Protein AF-A0A1J3FCV2-F1 (afdb_monomer)

Structure (mmCIF, N/CA/C/O backbone):
data_AF-A0A1J3FCV2-F1
#
_entry.id   AF-A0A1J3FCV2-F1
#
loop_
_atom_site.group_PDB
_atom_site.id
_atom_site.type_symbol
_atom_site.label_atom_id
_atom_site.label_alt_id
_atom_site.label_comp_id
_atom_site.label_asym_id
_atom_site.label_entity_id
_atom_site.label_seq_id
_atom_site.pdbx_PDB_ins_code
_atom_site.Cartn_x
_atom_site.Cartn_y
_atom_site.Cartn_z
_atom_site.occupancy
_atom_site.B_iso_or_equiv
_atom_site.auth_seq_id
_atom_site.auth_comp_id
_atom_site.auth_asym_id
_atom_site.auth_atom_id
_atom_site.pdbx_PDB_model_num
ATOM 1 N N . MET A 1 1 ? -38.936 -18.220 -59.988 1.00 35.56 1 MET A N 1
ATOM 2 C CA . MET A 1 1 ? -37.845 -17.654 -60.797 1.00 35.56 1 MET A CA 1
ATOM 3 C C . MET A 1 1 ? -37.750 -16.184 -60.430 1.00 35.56 1 MET A C 1
ATOM 5 O O . MET A 1 1 ? -38.670 -15.457 -60.763 1.00 35.56 1 MET A O 1
ATOM 9 N N . ASP A 1 2 ? -36.819 -15.675 -59.638 1.00 36.44 2 ASP A N 1
ATOM 10 C CA . ASP A 1 2 ? -35.695 -16.244 -58.900 1.00 36.44 2 ASP A CA 1
ATOM 11 C C . ASP A 1 2 ? -35.493 -15.350 -57.670 1.00 36.44 2 ASP A C 1
ATOM 13 O O . ASP A 1 2 ? -35.503 -14.124 -57.780 1.00 36.44 2 ASP A O 1
ATOM 17 N N . GLY A 1 3 ? -35.381 -15.964 -56.492 1.00 32.28 3 GLY A N 1
ATOM 18 C CA . GLY A 1 3 ? -34.975 -15.283 -55.268 1.00 32.28 3 GLY A CA 1
ATOM 19 C C . GLY A 1 3 ? -33.455 -15.312 -55.178 1.00 32.28 3 GLY A C 1
ATOM 20 O O . GLY A 1 3 ? -32.869 -16.390 -55.128 1.00 32.28 3 GLY A O 1
ATOM 21 N N . CYS A 1 4 ? -32.817 -14.143 -55.170 1.00 35.03 4 CYS A N 1
ATOM 22 C CA . CYS A 1 4 ? -31.392 -14.028 -54.874 1.00 35.03 4 CYS A CA 1
ATOM 23 C C . CYS A 1 4 ? -31.176 -14.188 -53.366 1.00 35.03 4 CYS A C 1
ATOM 25 O O . CYS A 1 4 ? -31.509 -13.295 -52.588 1.00 35.03 4 CYS A O 1
ATOM 27 N N . ALA A 1 5 ? -30.614 -15.329 -52.975 1.00 36.59 5 ALA A N 1
ATOM 28 C CA . ALA A 1 5 ? -30.021 -15.538 -51.665 1.00 36.59 5 ALA A CA 1
ATOM 29 C C . ALA A 1 5 ? -28.681 -14.786 -51.586 1.00 36.59 5 ALA A C 1
ATOM 31 O O . ALA A 1 5 ? -27.824 -14.943 -52.457 1.00 36.59 5 ALA A O 1
ATOM 32 N N . ALA A 1 6 ? -28.506 -13.969 -50.548 1.00 41.56 6 ALA A N 1
ATOM 33 C CA . ALA A 1 6 ? -27.188 -13.516 -50.117 1.00 41.56 6 ALA A CA 1
ATOM 34 C C . ALA A 1 6 ? -26.511 -14.662 -49.339 1.00 41.56 6 ALA A C 1
ATOM 36 O O . ALA A 1 6 ? -27.212 -15.368 -48.612 1.00 41.56 6 ALA A O 1
ATOM 37 N N . PRO A 1 7 ? -25.194 -14.887 -49.485 1.00 39.69 7 PRO A N 1
ATOM 38 C CA . PRO A 1 7 ? -24.511 -15.909 -48.708 1.00 39.69 7 PRO A CA 1
ATOM 39 C C . PRO A 1 7 ? -24.399 -15.479 -47.240 1.00 39.69 7 PRO A C 1
ATOM 41 O O . PRO A 1 7 ? -24.071 -14.327 -46.948 1.00 39.69 7 PRO A O 1
ATOM 44 N N . ASP A 1 8 ? -24.671 -16.434 -46.349 1.00 36.19 8 ASP A N 1
ATOM 45 C CA . ASP A 1 8 ? -24.355 -16.384 -44.922 1.00 36.19 8 ASP A CA 1
ATOM 46 C C . ASP A 1 8 ? -22.876 -16.024 -44.743 1.00 36.19 8 ASP A C 1
ATOM 48 O O . ASP A 1 8 ? -21.981 -16.754 -45.173 1.00 36.19 8 ASP A O 1
ATOM 52 N N . LEU A 1 9 ? -22.624 -14.878 -44.115 1.00 34.53 9 LEU A N 1
ATOM 53 C CA . LEU A 1 9 ? -21.326 -14.567 -43.540 1.00 34.53 9 LEU A CA 1
ATOM 54 C C . LEU A 1 9 ? -21.322 -15.163 -42.137 1.00 34.53 9 LEU A C 1
ATOM 56 O O . LEU A 1 9 ? -21.958 -14.625 -41.230 1.00 34.53 9 LEU A O 1
ATOM 60 N N . GLU A 1 10 ? -20.619 -16.284 -41.983 1.00 37.50 10 GLU A N 1
ATOM 61 C CA . GLU A 1 10 ? -20.229 -16.809 -40.678 1.00 37.50 10 GLU A CA 1
ATOM 62 C C . GLU A 1 10 ? -19.617 -15.669 -39.851 1.00 37.50 10 GLU A C 1
ATOM 64 O O . GLU A 1 10 ? -18.638 -15.034 -40.261 1.00 37.50 10 GLU A O 1
ATOM 69 N N . LEU A 1 11 ? -20.224 -15.384 -38.693 1.00 33.28 11 LEU A N 1
ATOM 70 C CA . LEU A 1 11 ? -19.591 -14.568 -37.667 1.00 33.28 11 LEU A CA 1
ATOM 71 C C . LEU A 1 11 ? -18.314 -15.294 -37.249 1.00 33.28 11 LEU A C 1
ATOM 73 O O . LEU A 1 11 ? -18.352 -16.319 -36.576 1.00 33.28 11 LEU A O 1
ATOM 77 N N . ILE A 1 12 ? -17.180 -14.750 -37.667 1.00 36.97 12 ILE A N 1
ATOM 78 C CA . ILE A 1 12 ? -15.887 -15.095 -37.099 1.00 36.97 12 ILE A CA 1
ATOM 79 C C . ILE A 1 12 ? -15.927 -14.621 -35.644 1.00 36.97 12 ILE A C 1
ATOM 81 O O . ILE A 1 12 ? -15.968 -13.415 -35.394 1.00 36.97 12 ILE A O 1
ATOM 85 N N . ASP A 1 13 ? -15.936 -15.564 -34.702 1.00 41.91 13 ASP A N 1
ATOM 86 C CA . ASP A 1 13 ? -15.739 -15.295 -33.280 1.00 41.91 13 ASP A CA 1
ATOM 87 C C . ASP A 1 13 ? -14.391 -14.583 -33.087 1.00 41.91 13 ASP A C 1
ATOM 89 O O . ASP A 1 13 ? -13.312 -15.151 -33.279 1.00 41.91 13 ASP A O 1
ATOM 93 N N . ILE A 1 14 ? -14.452 -13.297 -32.747 1.00 42.06 14 ILE A N 1
ATOM 94 C CA . ILE A 1 14 ? -13.283 -12.482 -32.411 1.00 42.06 14 ILE A CA 1
ATOM 95 C C . ILE A 1 14 ? -12.948 -12.778 -30.939 1.00 42.06 14 ILE A C 1
ATOM 97 O O . ILE A 1 14 ? -13.830 -12.635 -30.093 1.00 42.06 14 ILE A O 1
ATOM 101 N N . PRO A 1 15 ? -11.712 -13.182 -30.591 1.00 40.56 15 PRO A N 1
ATOM 102 C CA . PRO A 1 15 ? -11.417 -13.729 -29.271 1.00 40.56 15 PRO A CA 1
ATOM 103 C C . PRO A 1 15 ? -11.510 -12.684 -28.146 1.00 40.56 15 PRO A C 1
ATOM 105 O O . PRO A 1 15 ? -10.880 -11.621 -28.190 1.00 40.56 15 PRO A O 1
ATOM 108 N N . GLU A 1 16 ? -12.249 -13.068 -27.104 1.00 47.44 16 GLU A N 1
ATOM 109 C CA . GLU A 1 16 ? -12.444 -12.466 -25.777 1.00 47.44 16 GLU A CA 1
ATOM 110 C C . GLU A 1 16 ? -11.117 -12.201 -25.030 1.00 47.44 16 GLU A C 1
ATOM 112 O O . GLU A 1 16 ? -10.746 -12.918 -24.108 1.00 47.44 16 GLU A O 1
ATOM 117 N N . THR A 1 17 ? -10.325 -11.208 -25.443 1.00 50.22 17 THR A N 1
ATOM 118 C CA . THR A 1 17 ? -8.995 -10.980 -24.827 1.00 50.22 17 THR A CA 1
ATOM 119 C C . THR A 1 17 ? -8.745 -9.550 -24.367 1.00 50.22 17 THR A C 1
ATOM 121 O O . THR A 1 17 ? -8.017 -9.343 -23.403 1.00 50.22 17 THR A O 1
ATOM 124 N N . HIS A 1 18 ? -9.370 -8.539 -24.973 1.00 46.59 18 HIS A N 1
ATOM 125 C CA . HIS A 1 18 ? -9.056 -7.144 -24.637 1.00 46.59 18 HIS A CA 1
ATOM 126 C C . HIS A 1 18 ? -9.909 -6.561 -23.490 1.00 46.59 18 HIS A C 1
ATOM 128 O O . HIS A 1 18 ? -9.477 -5.609 -22.834 1.00 46.59 18 HIS A O 1
ATOM 134 N N . ASP A 1 19 ? -11.097 -7.121 -23.237 1.00 49.91 19 ASP A N 1
ATOM 135 C CA . ASP A 1 19 ? -12.040 -6.636 -22.215 1.00 49.91 19 ASP A CA 1
ATOM 136 C C . ASP A 1 19 ? -11.713 -7.207 -20.817 1.00 49.91 19 ASP A C 1
ATOM 138 O O . ASP A 1 19 ? -11.702 -6.482 -19.820 1.00 49.91 19 ASP A O 1
ATOM 142 N N . ASP A 1 20 ? -11.302 -8.476 -20.742 1.00 46.62 20 ASP A N 1
ATOM 143 C CA . ASP A 1 20 ? -10.996 -9.170 -19.477 1.00 46.62 20 ASP A CA 1
ATOM 144 C C . ASP A 1 20 ? -9.626 -8.782 -18.892 1.00 46.62 20 ASP A C 1
ATOM 146 O O . ASP A 1 20 ? -9.459 -8.613 -17.676 1.00 46.62 20 ASP A O 1
ATOM 150 N N . LEU A 1 21 ? -8.643 -8.507 -19.758 1.00 51.72 21 LEU A N 1
ATOM 151 C CA . LEU A 1 21 ? -7.380 -7.869 -19.365 1.00 51.72 21 LEU A CA 1
ATOM 152 C C . LEU A 1 21 ? -7.609 -6.455 -18.808 1.00 51.72 21 LEU A C 1
ATOM 154 O O . LEU A 1 21 ? -6.875 -6.001 -17.928 1.00 51.72 21 LEU A O 1
ATOM 158 N N . GLN A 1 22 ? -8.654 -5.760 -19.269 1.00 56.81 22 GLN A N 1
ATOM 159 C CA . GLN A 1 22 ? -8.985 -4.440 -18.752 1.00 56.81 22 GLN A CA 1
ATOM 160 C C . GLN A 1 22 ? -9.666 -4.530 -17.38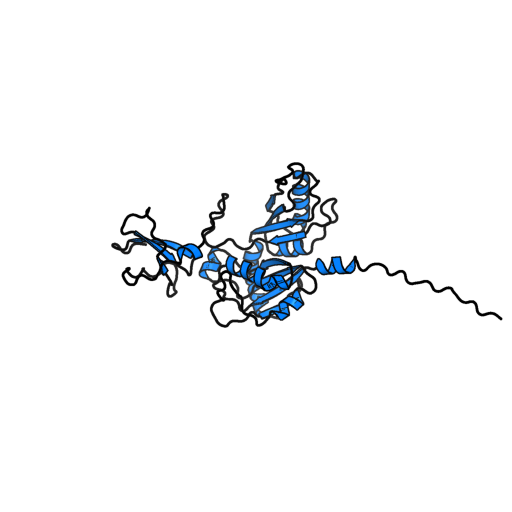0 1.00 56.81 22 GLN A C 1
ATOM 162 O O . GLN A 1 22 ? -9.273 -3.786 -16.480 1.00 56.81 22 GLN A O 1
ATOM 167 N N . LYS A 1 23 ? -10.601 -5.471 -17.183 1.00 58.78 23 LYS A N 1
ATOM 168 C CA . LYS A 1 23 ? -11.294 -5.702 -15.899 1.00 58.78 23 LYS A CA 1
ATOM 169 C C . LYS A 1 23 ? -10.362 -6.167 -14.781 1.00 58.78 23 LYS A C 1
ATOM 171 O O . LYS A 1 23 ? -10.451 -5.661 -13.664 1.00 58.78 23 LYS A O 1
ATOM 176 N N . SER A 1 24 ? -9.415 -7.054 -15.082 1.00 58.97 24 SER A N 1
ATOM 177 C CA . SER A 1 24 ? -8.418 -7.534 -14.108 1.00 58.97 24 SER A CA 1
ATOM 178 C C . SER A 1 24 ? -7.421 -6.454 -13.656 1.00 58.97 24 SER A C 1
ATOM 180 O O . SER A 1 24 ? -6.831 -6.567 -12.580 1.00 58.97 24 SER A O 1
ATOM 182 N N . SER A 1 25 ? -7.272 -5.371 -14.429 1.00 70.69 25 SER A N 1
ATOM 183 C CA . SER A 1 25 ? -6.425 -4.218 -14.084 1.00 70.69 25 SER A CA 1
ATOM 184 C C . SER A 1 25 ? -7.131 -3.138 -13.249 1.00 70.69 25 SER A C 1
ATOM 186 O O . SER A 1 25 ? -6.469 -2.211 -12.771 1.00 70.69 25 SER A O 1
ATOM 188 N N . ILE A 1 26 ? -8.455 -3.239 -13.060 1.00 85.31 26 ILE A N 1
ATOM 189 C CA . ILE A 1 26 ? -9.239 -2.242 -12.321 1.00 85.31 26 ILE A CA 1
ATOM 190 C C . ILE A 1 26 ? -8.813 -2.242 -10.854 1.00 85.31 26 ILE A C 1
ATOM 192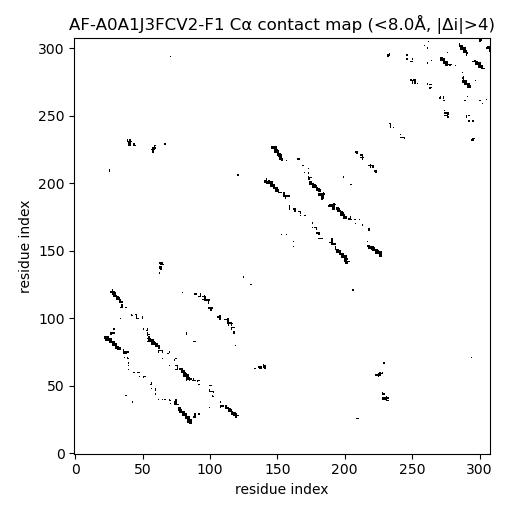 O O . ILE A 1 26 ? -8.711 -3.286 -10.207 1.00 85.31 26 ILE A O 1
ATOM 196 N N . VAL A 1 27 ? -8.577 -1.037 -10.332 1.00 92.00 27 VAL A N 1
ATOM 197 C CA . VAL A 1 27 ? -8.324 -0.813 -8.912 1.00 92.00 27 VAL A CA 1
ATOM 198 C C . VAL A 1 27 ? -9.602 -0.303 -8.255 1.00 92.00 27 VAL A C 1
ATOM 200 O O . VAL A 1 27 ? -10.051 0.811 -8.533 1.00 92.00 27 VAL A O 1
ATOM 203 N N . SER A 1 28 ? -10.159 -1.102 -7.354 1.00 93.31 28 SER A N 1
ATOM 204 C CA . SER A 1 28 ? -11.289 -0.741 -6.504 1.00 93.31 28 SER A CA 1
ATOM 205 C C . SER A 1 28 ? -10.796 -0.182 -5.172 1.00 93.31 28 SER A C 1
ATOM 207 O O . SER A 1 28 ? -9.752 -0.575 -4.647 1.00 93.31 28 SER A O 1
ATOM 209 N N . ARG A 1 29 ? -11.559 0.753 -4.600 1.00 94.69 29 ARG A N 1
ATOM 210 C CA . ARG A 1 29 ? -11.305 1.295 -3.263 1.00 94.69 29 ARG A CA 1
ATOM 211 C C . ARG A 1 29 ? -12.494 0.980 -2.370 1.00 94.69 29 ARG A C 1
ATOM 213 O O . ARG A 1 29 ? -13.630 1.309 -2.709 1.00 94.69 29 ARG A O 1
ATOM 220 N N . ILE A 1 30 ? -12.223 0.355 -1.233 1.00 95.44 30 ILE A N 1
ATOM 221 C CA . ILE A 1 30 ? -13.234 -0.020 -0.244 1.00 95.44 30 ILE A CA 1
ATOM 222 C C . ILE A 1 30 ? -12.967 0.678 1.084 1.00 95.44 30 ILE A C 1
ATOM 224 O O . ILE A 1 30 ? -11.835 1.035 1.415 1.00 95.44 30 ILE A O 1
ATOM 228 N N . TYR A 1 31 ? -14.036 0.868 1.840 1.00 95.12 31 TYR A N 1
ATOM 229 C CA . TYR A 1 31 ? -14.038 1.362 3.204 1.00 95.12 31 TYR A CA 1
ATOM 230 C C . TYR A 1 31 ? -14.201 0.184 4.161 1.00 95.12 31 TYR A C 1
ATOM 232 O O . TYR A 1 31 ? -15.075 -0.659 3.946 1.00 95.12 31 TYR A O 1
ATOM 240 N N . VAL A 1 32 ? -13.399 0.150 5.225 1.00 95.81 32 VAL A N 1
ATOM 241 C CA . VAL A 1 32 ? -13.471 -0.891 6.257 1.00 95.81 32 VAL A CA 1
ATOM 242 C C . VAL A 1 32 ? -13.451 -0.265 7.646 1.00 95.81 32 VAL A C 1
ATOM 244 O O . VAL A 1 32 ? -12.558 0.519 7.958 1.00 95.81 32 VAL A O 1
ATOM 247 N N . GLU A 1 33 ? -14.402 -0.644 8.497 1.00 94.19 33 GLU A N 1
ATOM 248 C CA . GLU A 1 33 ? -14.441 -0.315 9.930 1.00 94.19 33 GLU A CA 1
ATOM 249 C C . GLU A 1 33 ? -14.706 -1.574 10.774 1.00 94.19 33 GLU A C 1
ATOM 251 O O . GLU A 1 33 ? -14.939 -2.657 10.237 1.00 94.19 33 GLU A O 1
ATOM 256 N N . GLY A 1 34 ? -14.671 -1.447 12.103 1.00 90.81 34 GLY A N 1
ATOM 257 C CA . GLY A 1 34 ? -15.001 -2.549 13.021 1.00 90.81 34 GLY A CA 1
ATOM 258 C C . GLY A 1 34 ? -13.818 -3.427 13.443 1.00 90.81 34 GLY A C 1
ATOM 259 O O . GLY A 1 34 ? -14.021 -4.442 14.106 1.00 90.81 34 GLY A O 1
ATOM 260 N N . TYR A 1 35 ? -12.588 -3.039 13.104 1.00 89.00 35 TYR A N 1
ATOM 261 C CA . TYR A 1 35 ? -11.365 -3.621 13.665 1.00 89.00 35 TYR A CA 1
ATOM 262 C C . TYR A 1 35 ? -10.993 -2.966 15.008 1.00 89.00 35 TYR A C 1
ATOM 264 O O . TYR A 1 35 ? -11.531 -1.920 15.380 1.00 89.00 35 TYR A O 1
ATOM 272 N N . ASP A 1 36 ? -10.065 -3.579 15.746 1.00 84.75 36 ASP A N 1
ATOM 273 C CA . ASP A 1 36 ? -9.529 -2.986 16.973 1.00 84.75 36 ASP A CA 1
ATOM 274 C C . ASP A 1 36 ? -8.599 -1.811 16.630 1.00 84.75 36 ASP A C 1
ATOM 276 O O . ASP A 1 36 ? -7.543 -1.976 16.019 1.00 84.75 36 ASP A O 1
ATOM 280 N N . THR A 1 37 ? -8.994 -0.596 17.014 1.00 85.62 37 THR A N 1
ATOM 281 C CA . THR A 1 37 ? -8.214 0.623 16.758 1.00 85.62 37 THR A CA 1
ATOM 282 C C . THR A 1 37 ? -6.936 0.697 17.589 1.00 85.62 37 THR A C 1
ATOM 284 O O . THR A 1 37 ? -6.166 1.633 17.420 1.00 85.62 37 THR A O 1
ATOM 287 N N . TRP A 1 38 ? -6.707 -0.240 18.507 1.00 79.94 38 TRP A N 1
ATOM 288 C CA . TRP A 1 38 ? -5.483 -0.313 19.302 1.00 79.94 38 TRP A CA 1
ATOM 289 C C . TRP A 1 38 ? -4.426 -1.250 18.722 1.00 79.94 38 TRP A C 1
ATOM 291 O O . TRP A 1 38 ? -3.368 -1.389 19.328 1.00 79.94 38 TRP A O 1
ATOM 301 N N . LEU A 1 39 ? -4.689 -1.862 17.566 1.00 81.81 39 LEU A N 1
ATOM 302 C CA . LEU A 1 39 ? -3.666 -2.583 16.812 1.00 81.81 39 LEU A CA 1
ATOM 303 C C . LEU A 1 39 ? -2.553 -1.637 16.363 1.00 81.81 39 LEU A C 1
ATOM 305 O O . LEU A 1 39 ? -2.778 -0.443 16.138 1.00 81.81 39 LEU A O 1
ATOM 309 N N . SER A 1 40 ? -1.358 -2.185 16.154 1.00 84.19 40 SER A N 1
ATOM 310 C CA . SER A 1 40 ? -0.331 -1.453 15.420 1.00 84.19 40 SER A CA 1
ATOM 311 C C . SER A 1 40 ? -0.751 -1.256 13.958 1.00 84.19 40 SER A C 1
ATOM 313 O O . SER A 1 40 ? -1.504 -2.047 13.380 1.00 84.19 40 SER A O 1
ATOM 315 N N . GLY A 1 41 ? -0.244 -0.194 13.324 1.00 86.38 41 GLY A N 1
ATOM 316 C CA . GLY A 1 41 ? -0.511 0.045 11.903 1.00 86.38 41 GLY A CA 1
ATOM 317 C C . GLY A 1 41 ? -0.005 -1.095 11.015 1.00 86.38 41 GLY A C 1
ATOM 318 O O . GLY A 1 41 ? -0.647 -1.421 10.017 1.00 86.38 41 GLY A O 1
ATOM 319 N N . TYR A 1 42 ? 1.112 -1.716 11.404 1.00 88.06 42 TYR A N 1
ATOM 320 C CA . TYR A 1 42 ? 1.673 -2.886 10.735 1.00 88.06 42 TYR A CA 1
ATOM 321 C C . TYR A 1 42 ? 0.738 -4.096 10.830 1.00 88.06 42 TYR A C 1
ATOM 323 O O . TYR A 1 42 ? 0.342 -4.624 9.792 1.00 88.06 42 TYR A O 1
ATOM 331 N N . GLU A 1 43 ? 0.317 -4.489 12.039 1.00 87.19 43 GLU A N 1
ATOM 332 C CA . GLU A 1 43 ? -0.594 -5.627 12.248 1.00 87.19 43 GLU A CA 1
ATOM 333 C C . GLU A 1 43 ? -1.924 -5.444 11.528 1.00 87.19 43 GLU A C 1
ATOM 335 O O . GLU A 1 43 ? -2.425 -6.388 10.915 1.00 87.19 43 GLU A O 1
ATOM 340 N N . LEU A 1 44 ? -2.489 -4.233 11.558 1.00 90.75 44 LEU A N 1
ATOM 341 C CA . LEU A 1 44 ? -3.704 -3.949 10.807 1.00 90.75 44 LEU A CA 1
ATOM 342 C C . LEU A 1 44 ? -3.465 -4.150 9.306 1.00 90.75 44 LEU A C 1
ATOM 344 O O . LEU A 1 44 ? -4.243 -4.840 8.653 1.00 90.75 44 LEU A O 1
ATOM 348 N N . ALA A 1 45 ? -2.391 -3.579 8.755 1.00 93.50 45 ALA A N 1
ATOM 349 C CA . ALA A 1 45 ? -2.119 -3.637 7.324 1.00 93.50 45 ALA A CA 1
ATOM 350 C C . ALA A 1 45 ? -1.906 -5.073 6.822 1.00 93.50 45 ALA A C 1
ATOM 352 O O . ALA A 1 45 ? -2.527 -5.476 5.839 1.00 93.50 45 ALA A O 1
ATOM 353 N N . ILE A 1 46 ? -1.082 -5.866 7.507 1.00 90.81 46 ILE A N 1
ATOM 354 C CA . ILE A 1 46 ? -0.806 -7.257 7.119 1.00 90.81 46 ILE A CA 1
ATOM 355 C C . ILE A 1 46 ? -2.032 -8.164 7.310 1.00 90.81 46 ILE A C 1
ATOM 357 O O . ILE A 1 46 ? -2.309 -9.007 6.456 1.00 90.81 46 ILE A O 1
ATOM 361 N N . SER A 1 47 ? -2.817 -7.952 8.373 1.00 92.25 47 SER A N 1
ATOM 362 C CA . SER A 1 47 ? -4.038 -8.730 8.618 1.00 92.25 47 SER A CA 1
ATOM 363 C C . SER A 1 47 ? -5.102 -8.414 7.571 1.00 92.25 47 SER A C 1
ATOM 365 O O . SER A 1 47 ? -5.740 -9.324 7.052 1.00 92.25 47 SER A O 1
ATOM 367 N N . MET A 1 48 ? -5.248 -7.142 7.183 1.00 94.56 48 MET A N 1
ATOM 368 C CA . MET A 1 48 ? -6.143 -6.735 6.095 1.00 94.56 48 MET A CA 1
ATOM 369 C C . MET A 1 48 ? -5.700 -7.311 4.748 1.00 94.56 48 MET A C 1
ATOM 371 O O . MET A 1 48 ? -6.537 -7.824 4.008 1.00 94.56 48 MET A O 1
ATOM 375 N N . LYS A 1 49 ? -4.393 -7.303 4.448 1.00 94.94 49 LYS A N 1
ATOM 376 C CA . LYS A 1 49 ? -3.860 -7.951 3.240 1.00 94.94 49 LYS A CA 1
ATOM 377 C C . LYS A 1 49 ? -4.252 -9.425 3.172 1.00 94.94 49 LYS A C 1
ATOM 379 O O . LYS A 1 49 ? -4.774 -9.867 2.156 1.00 94.94 49 LYS A O 1
ATOM 384 N N . LYS A 1 50 ? -4.060 -10.166 4.267 1.00 93.50 50 LYS A N 1
ATOM 385 C CA . LYS A 1 50 ? -4.449 -11.579 4.352 1.00 93.50 50 LYS A CA 1
ATOM 386 C C . LYS A 1 50 ? -5.964 -11.762 4.227 1.00 93.50 50 LYS A C 1
ATOM 388 O O . LYS A 1 50 ? -6.411 -12.634 3.491 1.00 93.50 50 LYS A O 1
ATOM 393 N N . HIS A 1 51 ? -6.747 -10.942 4.927 1.00 94.19 51 HIS A N 1
ATOM 394 C CA . HIS A 1 51 ? -8.204 -11.058 4.965 1.00 94.19 51 HIS A CA 1
ATOM 395 C C . HIS A 1 51 ? -8.840 -10.869 3.582 1.00 94.19 51 HIS A C 1
ATOM 397 O O . HIS A 1 51 ? -9.725 -11.631 3.200 1.00 94.19 51 HIS A O 1
ATOM 403 N N . PHE A 1 52 ? -8.354 -9.893 2.812 1.00 96.19 52 PHE A N 1
ATOM 404 C CA . PHE A 1 52 ? -8.891 -9.554 1.493 1.00 96.19 52 PHE A CA 1
ATOM 405 C C . PHE A 1 52 ? -8.151 -10.215 0.320 1.00 96.19 52 PHE A C 1
ATOM 407 O O . PHE A 1 52 ? -8.511 -9.968 -0.828 1.00 96.19 52 PHE A O 1
ATOM 414 N N . ALA A 1 53 ? -7.172 -11.092 0.573 1.00 94.31 53 ALA A N 1
ATOM 415 C CA . ALA A 1 53 ? -6.398 -11.762 -0.479 1.00 94.31 53 ALA A CA 1
ATOM 416 C C . ALA A 1 53 ? -7.265 -12.598 -1.441 1.00 94.31 53 ALA A C 1
ATOM 418 O O . ALA A 1 53 ? -6.916 -12.767 -2.604 1.00 94.31 53 ALA A O 1
ATOM 419 N N . SER A 1 54 ? -8.410 -13.106 -0.969 1.00 94.62 54 SER A N 1
ATOM 420 C CA . SER A 1 54 ? -9.374 -13.834 -1.811 1.00 94.62 54 SER A CA 1
ATOM 421 C C . SER A 1 54 ? -10.202 -12.924 -2.730 1.00 94.62 54 SER A C 1
ATOM 423 O O . SER A 1 54 ? -10.778 -13.398 -3.707 1.00 94.62 54 SER A O 1
ATOM 425 N N . CYS A 1 55 ? -10.257 -11.621 -2.442 1.00 95.38 55 CYS A N 1
ATOM 426 C CA . CYS A 1 55 ? -11.010 -10.638 -3.220 1.00 95.38 55 CYS A CA 1
ATOM 427 C C . CYS A 1 55 ? -10.184 -10.074 -4.384 1.00 95.38 55 CYS A C 1
ATOM 429 O O . CYS A 1 55 ? -10.746 -9.705 -5.412 1.00 95.38 55 CYS A O 1
ATOM 431 N N . GLY A 1 56 ? -8.861 -10.008 -4.221 1.00 93.81 56 GLY A N 1
ATOM 432 C CA . GLY A 1 56 ? -7.920 -9.478 -5.201 1.00 93.81 56 GLY A CA 1
ATOM 433 C C . GLY A 1 56 ? -6.558 -9.163 -4.581 1.00 93.81 56 GLY A C 1
ATOM 434 O O . GLY A 1 56 ? -6.310 -9.419 -3.402 1.00 93.81 56 GLY A O 1
ATOM 435 N N . GLU A 1 57 ? -5.672 -8.568 -5.376 1.00 94.62 57 GLU A N 1
ATOM 436 C CA . GLU A 1 57 ? -4.368 -8.083 -4.918 1.00 94.62 57 GLU A CA 1
ATOM 437 C C . GLU A 1 57 ? -4.557 -6.816 -4.067 1.00 94.62 57 GLU A C 1
ATOM 439 O O . GLU A 1 57 ? -5.010 -5.777 -4.552 1.00 94.62 57 GLU A O 1
ATOM 444 N N . VAL A 1 58 ? -4.210 -6.886 -2.779 1.00 96.88 58 VAL A N 1
ATOM 445 C CA . VAL A 1 58 ? -4.292 -5.745 -1.854 1.00 96.88 58 VAL A CA 1
ATOM 446 C C . VAL A 1 58 ? -3.059 -4.857 -2.022 1.00 96.88 58 VAL A C 1
ATOM 448 O O . VAL A 1 58 ? -2.017 -5.091 -1.411 1.00 96.88 58 VAL A O 1
ATOM 451 N N . ILE A 1 59 ? -3.204 -3.795 -2.813 1.00 96.56 59 ILE A N 1
ATOM 452 C CA . ILE A 1 59 ? -2.112 -2.879 -3.161 1.00 96.56 59 ILE A CA 1
ATOM 453 C C . ILE A 1 59 ? -1.722 -2.007 -1.965 1.00 96.56 59 ILE A C 1
ATOM 455 O O . ILE A 1 59 ? -0.545 -1.753 -1.724 1.00 96.56 59 ILE A O 1
ATOM 459 N N . HIS A 1 60 ? -2.706 -1.494 -1.221 1.00 96.94 60 HIS A N 1
ATOM 460 C CA . HIS A 1 60 ? -2.454 -0.550 -0.133 1.00 96.94 60 HIS A CA 1
ATOM 461 C C . HIS A 1 60 ? -3.554 -0.586 0.931 1.00 96.94 60 HIS A C 1
ATOM 463 O O . HIS A 1 60 ? -4.742 -0.667 0.615 1.00 96.94 60 HIS A O 1
ATOM 469 N N . VAL A 1 61 ? -3.147 -0.445 2.195 1.00 97.00 61 VAL A N 1
ATOM 470 C CA . VAL A 1 61 ? -4.034 -0.234 3.345 1.00 97.00 61 VAL A CA 1
ATOM 471 C C . VAL A 1 61 ? -3.771 1.162 3.899 1.00 97.00 61 VAL A C 1
ATOM 473 O O . VAL A 1 61 ? -2.799 1.401 4.614 1.00 97.00 61 VAL A O 1
ATOM 476 N N . HIS A 1 62 ? -4.639 2.107 3.553 1.00 95.44 62 HIS A N 1
ATOM 477 C CA . HIS A 1 62 ? -4.547 3.481 4.021 1.00 95.44 62 HIS A CA 1
ATOM 478 C C . HIS A 1 62 ? -5.283 3.653 5.348 1.00 95.44 62 HIS A C 1
ATOM 480 O O . HIS A 1 62 ? -6.497 3.475 5.429 1.00 95.44 62 HIS A O 1
ATOM 486 N N . ILE A 1 63 ? -4.543 4.074 6.371 1.00 94.38 63 ILE A N 1
ATOM 487 C CA . ILE A 1 63 ? -5.076 4.448 7.681 1.00 94.38 63 ILE A CA 1
ATOM 488 C C . ILE A 1 63 ? -5.022 5.983 7.771 1.00 94.38 63 ILE A C 1
ATOM 490 O O . ILE A 1 63 ? -3.917 6.528 7.884 1.00 94.38 63 ILE A O 1
ATOM 494 N N . PRO A 1 64 ? -6.166 6.688 7.696 1.00 93.00 64 PRO A N 1
ATOM 495 C CA . PRO A 1 64 ? -6.204 8.148 7.724 1.00 93.00 64 PRO A CA 1
ATOM 496 C C . PRO A 1 64 ? -5.572 8.719 8.986 1.00 93.00 64 PRO A C 1
ATOM 498 O O . PRO A 1 64 ? -5.854 8.265 10.097 1.00 93.00 64 PRO A O 1
ATOM 501 N N . GLY A 1 65 ? -4.714 9.721 8.817 1.00 88.94 65 GLY A N 1
ATOM 502 C CA . GLY A 1 65 ? -4.055 10.414 9.925 1.00 88.94 65 GLY A CA 1
ATOM 503 C C . GLY A 1 65 ? -3.050 9.559 10.682 1.00 88.94 65 GLY A C 1
ATOM 504 O O . GLY A 1 65 ? -2.588 9.970 11.745 1.00 88.94 65 GLY A O 1
ATOM 505 N N . TYR A 1 66 ? -2.707 8.378 10.162 1.00 89.12 66 TYR A N 1
ATOM 506 C CA . TYR A 1 66 ? -1.705 7.541 10.792 1.00 89.12 66 TYR A CA 1
ATOM 507 C C . TYR A 1 66 ? -0.360 8.253 10.820 1.00 89.12 66 TYR A C 1
ATOM 509 O O . TYR A 1 66 ? 0.173 8.710 9.803 1.00 89.12 66 TYR A O 1
ATOM 517 N N . CYS A 1 67 ? 0.207 8.256 12.012 1.00 80.94 67 CYS A N 1
ATOM 518 C CA . CYS A 1 67 ? 1.525 8.754 12.318 1.00 80.94 67 CYS A CA 1
ATOM 519 C C . CYS A 1 67 ? 2.066 7.837 13.413 1.00 80.94 67 CYS A C 1
ATOM 521 O O . CYS A 1 67 ? 1.374 7.583 14.394 1.00 80.94 67 CYS A O 1
ATOM 523 N N . GLU A 1 68 ? 3.276 7.312 13.236 1.00 71.44 68 GLU A N 1
ATOM 524 C CA . GLU A 1 68 ? 3.827 6.273 14.112 1.00 71.44 68 GLU A CA 1
ATOM 525 C C . GLU A 1 68 ? 3.814 6.696 15.588 1.00 71.44 68 GLU A C 1
ATOM 527 O O . GLU A 1 68 ? 3.276 5.984 16.429 1.00 71.44 68 GLU A O 1
ATOM 532 N N . SER A 1 69 ? 4.270 7.912 15.901 1.00 68.06 69 SER A N 1
ATOM 533 C CA . SER A 1 69 ? 4.299 8.407 17.280 1.00 68.06 69 SER A CA 1
ATOM 534 C C . SER A 1 69 ? 2.910 8.682 17.863 1.00 68.06 69 SER A C 1
ATOM 536 O O . SER A 1 69 ? 2.655 8.377 19.027 1.00 68.06 69 SER A O 1
ATOM 538 N N . SER A 1 70 ? 1.983 9.245 17.082 1.00 69.06 70 SER A N 1
ATOM 539 C CA . SER A 1 70 ? 0.651 9.598 17.592 1.00 69.06 70 SER A CA 1
ATOM 540 C C . SER A 1 70 ? -0.287 8.402 17.667 1.00 69.06 70 SER A C 1
ATOM 542 O O . SER A 1 70 ? -1.123 8.345 18.568 1.00 69.06 70 SER A O 1
ATOM 544 N N . SER A 1 71 ? -0.179 7.456 16.735 1.00 68.62 71 SER A N 1
ATOM 545 C CA . SER A 1 71 ? -1.058 6.289 16.658 1.00 68.62 71 SER A CA 1
ATOM 546 C C . SER A 1 71 ? -0.806 5.296 17.790 1.00 68.62 71 SER A C 1
ATOM 548 O O . SER A 1 71 ? -1.751 4.651 18.228 1.00 68.62 71 SER A O 1
ATOM 550 N N . ILE A 1 72 ? 0.410 5.246 18.343 1.00 61.91 72 ILE A N 1
ATOM 551 C CA . ILE A 1 72 ? 0.702 4.477 19.566 1.00 61.91 72 ILE A CA 1
ATOM 552 C C . ILE A 1 72 ? -0.114 5.010 20.759 1.00 61.91 72 ILE A C 1
ATOM 554 O O . ILE A 1 72 ? -0.635 4.240 21.560 1.00 61.91 72 ILE A O 1
ATOM 558 N N . ILE A 1 73 ? -0.264 6.333 20.869 1.00 62.47 73 ILE A N 1
ATOM 559 C CA . ILE A 1 73 ? -0.918 6.986 22.017 1.00 62.47 73 ILE A CA 1
ATOM 560 C C . ILE A 1 73 ? -2.439 7.056 21.826 1.00 62.47 73 ILE A C 1
ATOM 562 O O . ILE A 1 73 ? -3.209 6.808 22.752 1.00 62.47 73 ILE A O 1
ATOM 566 N N . SER A 1 74 ? -2.874 7.452 20.630 1.00 70.19 74 SER A N 1
ATOM 567 C CA . SER A 1 74 ? -4.276 7.775 20.330 1.00 70.19 74 SER A CA 1
ATOM 568 C C . SER A 1 74 ? -5.042 6.651 19.631 1.00 70.19 74 SER A C 1
ATOM 570 O O . SER A 1 74 ? -6.257 6.765 19.467 1.00 70.19 74 SER A O 1
ATOM 572 N N . GLY A 1 75 ? -4.357 5.565 19.269 1.00 79.50 75 GLY A N 1
ATOM 573 C CA . GLY A 1 75 ? -4.898 4.507 18.429 1.00 79.50 75 GLY A CA 1
ATOM 574 C C . GLY A 1 75 ? -4.927 4.883 16.945 1.00 79.50 75 GLY A C 1
ATOM 575 O O . GLY A 1 75 ? -4.588 5.992 16.521 1.00 79.50 75 GLY A O 1
ATOM 576 N N . LEU A 1 76 ? -5.329 3.915 16.133 1.00 86.69 76 LEU A N 1
ATOM 577 C CA . LEU A 1 76 ? -5.592 4.062 14.710 1.00 86.69 76 LEU A CA 1
ATOM 578 C C . LEU A 1 76 ? -6.925 4.777 14.470 1.00 86.69 76 LEU A C 1
ATOM 580 O O . LEU A 1 76 ? -7.821 4.795 15.318 1.00 86.69 76 LEU A O 1
ATOM 584 N N . SER A 1 77 ? -7.086 5.309 13.256 1.00 89.81 77 SER A N 1
ATOM 585 C CA . SER A 1 77 ? -8.401 5.714 12.758 1.00 89.81 77 SER A CA 1
ATOM 586 C C . SER A 1 77 ? -9.403 4.566 12.916 1.00 89.81 77 SER A C 1
ATOM 588 O O . SER A 1 77 ? -9.048 3.395 12.784 1.00 89.81 77 SER A O 1
ATOM 590 N N . ARG A 1 78 ? -10.672 4.908 13.154 1.00 89.75 78 ARG A N 1
ATOM 591 C CA . ARG A 1 78 ? -11.782 3.947 13.253 1.00 89.75 78 ARG A CA 1
ATOM 592 C C . ARG A 1 78 ? -12.097 3.213 11.951 1.00 89.75 78 ARG A C 1
ATOM 594 O O . ARG A 1 78 ? -12.818 2.220 11.976 1.00 89.75 78 ARG A O 1
ATOM 601 N N . PHE A 1 79 ? -11.610 3.739 10.837 1.00 93.19 79 PHE A N 1
ATOM 602 C CA . PHE A 1 79 ? -11.761 3.132 9.529 1.00 93.19 79 PHE A CA 1
ATOM 603 C C . PHE A 1 79 ? -10.467 3.238 8.728 1.00 93.19 79 PHE A C 1
ATOM 605 O O . PHE A 1 79 ? -9.658 4.149 8.941 1.00 93.19 79 PHE A O 1
ATOM 612 N N . ALA A 1 80 ? -10.326 2.323 7.779 1.00 95.44 80 ALA A N 1
ATOM 613 C CA . ALA A 1 80 ? -9.254 2.274 6.805 1.00 95.44 80 ALA A CA 1
ATOM 614 C C . ALA A 1 80 ? -9.846 2.250 5.392 1.00 95.44 80 ALA A C 1
ATOM 616 O O . ALA A 1 80 ? -10.978 1.806 5.180 1.00 95.44 80 ALA A O 1
ATOM 617 N N . LEU A 1 81 ? -9.070 2.732 4.425 1.00 95.50 81 LEU A N 1
ATOM 618 C CA . LEU A 1 81 ? -9.377 2.597 3.006 1.00 95.50 81 LEU A CA 1
ATOM 619 C C . LEU A 1 81 ? -8.427 1.572 2.397 1.00 95.50 81 LEU A C 1
ATOM 621 O O . LEU A 1 81 ? -7.210 1.708 2.525 1.00 95.50 81 LEU A O 1
ATOM 625 N N . ILE A 1 82 ? -8.972 0.563 1.731 1.00 97.06 82 ILE A N 1
ATOM 626 C CA . ILE A 1 82 ? -8.187 -0.509 1.114 1.00 97.06 82 ILE A CA 1
ATOM 627 C C . ILE A 1 82 ? -8.295 -0.386 -0.400 1.00 97.06 82 ILE A C 1
ATOM 629 O O . ILE A 1 82 ? -9.375 -0.130 -0.932 1.00 97.06 82 ILE A O 1
ATOM 633 N N . TYR A 1 83 ? -7.162 -0.550 -1.074 1.00 96.69 83 TYR A N 1
ATOM 634 C CA . TYR A 1 83 ? -7.042 -0.499 -2.525 1.00 96.69 83 TYR A CA 1
ATOM 635 C C . TYR A 1 83 ? -6.797 -1.915 -3.030 1.00 96.69 83 TYR A C 1
ATOM 637 O O . TYR A 1 83 ? -5.779 -2.520 -2.691 1.00 96.69 83 TYR A O 1
ATOM 645 N N . LEU A 1 84 ? -7.740 -2.431 -3.809 1.00 95.31 84 LEU A N 1
ATOM 646 C CA . LEU A 1 84 ? -7.743 -3.789 -4.336 1.00 95.31 84 LEU A CA 1
ATOM 647 C C . LEU A 1 84 ? -7.602 -3.739 -5.851 1.00 95.31 84 LEU A C 1
ATOM 649 O O . LEU A 1 84 ? -8.335 -2.993 -6.493 1.00 95.31 84 LEU A O 1
ATOM 653 N N . ARG A 1 85 ? -6.712 -4.543 -6.425 1.00 94.31 85 ARG A N 1
ATOM 654 C CA . ARG A 1 85 ? -6.704 -4.830 -7.861 1.00 94.31 85 ARG A CA 1
ATOM 655 C C . ARG A 1 85 ? -7.344 -6.185 -8.110 1.00 94.31 85 ARG A C 1
ATOM 657 O O . ARG A 1 85 ? -6.959 -7.176 -7.492 1.00 94.31 85 ARG A O 1
ATOM 664 N N . GLY A 1 86 ? -8.281 -6.228 -9.045 1.00 91.88 86 GLY A N 1
ATOM 665 C CA . GLY A 1 86 ? -8.887 -7.471 -9.497 1.00 91.88 86 GLY A CA 1
ATOM 666 C C . GLY A 1 86 ? -10.333 -7.290 -9.923 1.00 91.88 86 GLY A C 1
ATOM 667 O O . GLY A 1 86 ? -11.031 -6.377 -9.481 1.00 91.88 86 GLY A O 1
ATOM 668 N N . GLU A 1 87 ? -10.789 -8.195 -10.777 1.00 90.38 87 GLU A N 1
ATOM 669 C CA . GLU A 1 87 ? -12.161 -8.192 -11.264 1.00 90.38 87 GLU A CA 1
ATOM 670 C C . GLU A 1 87 ? -13.153 -8.540 -10.142 1.00 90.38 87 GLU A C 1
ATOM 672 O O . GLU A 1 87 ? -12.997 -9.547 -9.435 1.00 90.38 87 GLU A O 1
ATOM 677 N N . GLY A 1 88 ? -14.167 -7.685 -9.974 1.00 89.31 88 GLY A N 1
ATOM 678 C CA . GLY A 1 88 ? -15.188 -7.813 -8.930 1.00 89.31 88 GLY A CA 1
ATOM 679 C C . GLY A 1 88 ? -14.626 -7.739 -7.508 1.00 89.31 88 GLY A C 1
ATOM 680 O O . GLY A 1 88 ? -15.196 -8.327 -6.589 1.00 89.31 88 GLY A O 1
ATOM 681 N N . ALA A 1 89 ? -13.468 -7.098 -7.311 1.00 92.69 89 ALA A N 1
ATOM 682 C CA . ALA A 1 89 ? -12.783 -7.108 -6.021 1.00 92.69 89 ALA A CA 1
ATOM 683 C C . ALA A 1 89 ? -13.580 -6.417 -4.901 1.00 92.69 89 ALA A C 1
ATOM 685 O O . ALA A 1 89 ? -13.501 -6.829 -3.746 1.00 92.69 89 ALA A O 1
ATOM 686 N N . ASP A 1 90 ? -14.355 -5.382 -5.219 1.00 91.06 90 ASP A N 1
ATOM 687 C CA . ASP A 1 90 ? -15.248 -4.696 -4.285 1.00 91.06 90 ASP A CA 1
ATOM 688 C C . ASP A 1 90 ? -16.477 -5.528 -3.912 1.00 91.06 90 ASP A C 1
ATOM 690 O O . ASP A 1 90 ? -16.799 -5.590 -2.725 1.00 91.06 90 ASP A O 1
ATOM 694 N N . ASP A 1 91 ? -17.104 -6.215 -4.870 1.00 93.75 91 ASP A N 1
ATOM 695 C CA . ASP A 1 91 ? -18.220 -7.131 -4.595 1.00 93.75 91 ASP A CA 1
ATOM 696 C C . ASP A 1 91 ? -17.769 -8.297 -3.703 1.00 93.75 91 ASP A C 1
ATOM 698 O O . ASP A 1 91 ? -18.351 -8.544 -2.644 1.00 93.75 91 ASP A O 1
ATOM 702 N N . LYS A 1 92 ? -16.646 -8.940 -4.050 1.00 95.38 92 LYS A N 1
ATOM 703 C CA . LYS A 1 92 ? -16.036 -10.003 -3.231 1.00 95.38 92 LYS A CA 1
ATOM 704 C C . LYS A 1 92 ? -15.668 -9.507 -1.834 1.00 95.38 92 LYS A C 1
ATOM 706 O O . LYS A 1 92 ? -15.832 -10.228 -0.854 1.00 95.38 92 LYS A O 1
ATOM 711 N N . ALA A 1 93 ? -15.156 -8.282 -1.716 1.00 96.12 93 ALA A N 1
ATOM 712 C CA . ALA A 1 93 ? -14.824 -7.709 -0.415 1.00 96.12 93 ALA A CA 1
ATOM 713 C C . ALA A 1 93 ? -16.073 -7.382 0.415 1.00 96.12 93 ALA A C 1
ATOM 715 O O . ALA A 1 93 ? -16.047 -7.522 1.639 1.00 96.12 93 ALA A O 1
ATOM 716 N N . LEU A 1 94 ? -17.170 -6.978 -0.228 1.00 96.06 94 LEU A N 1
ATOM 717 C CA . LEU A 1 94 ? -18.445 -6.714 0.432 1.00 96.06 94 LEU A CA 1
ATOM 718 C C . LEU A 1 94 ? -19.032 -7.986 1.065 1.00 96.06 94 LEU A C 1
ATOM 720 O O . LEU A 1 94 ? -19.550 -7.918 2.180 1.00 96.06 94 LEU A O 1
ATOM 724 N N . GLU A 1 95 ? -18.872 -9.147 0.424 1.00 96.44 95 GLU A N 1
ATOM 725 C CA . GLU A 1 95 ? -19.266 -10.456 0.976 1.00 96.44 95 GLU A CA 1
ATOM 726 C C . GLU A 1 95 ? -18.509 -10.838 2.263 1.00 96.44 95 GLU A C 1
ATOM 728 O O . GLU A 1 95 ? -18.977 -11.668 3.050 1.00 96.44 95 GLU A O 1
ATOM 733 N N . LEU A 1 96 ? -17.345 -10.227 2.518 1.00 95.19 96 LEU A N 1
ATOM 734 C CA . LEU A 1 96 ? -16.591 -10.419 3.760 1.00 95.19 96 LEU A CA 1
ATOM 735 C C . LEU A 1 96 ? -17.079 -9.523 4.910 1.00 95.19 96 LEU A C 1
ATOM 737 O O . LEU A 1 96 ? -16.670 -9.720 6.059 1.00 95.19 96 LEU A O 1
ATOM 741 N N . SER A 1 97 ? -17.983 -8.575 4.648 1.00 95.19 97 SER A N 1
ATOM 742 C CA . SER A 1 97 ? -18.619 -7.783 5.702 1.00 95.19 97 SER A CA 1
ATOM 743 C C . SER A 1 97 ? -19.347 -8.694 6.700 1.00 95.19 97 SER A C 1
ATOM 745 O O . SER A 1 97 ? -20.053 -9.631 6.337 1.00 95.19 97 SER A O 1
ATOM 747 N N . GLY A 1 98 ? -19.177 -8.437 7.993 1.00 93.19 98 GLY A N 1
ATOM 748 C CA . GLY A 1 98 ?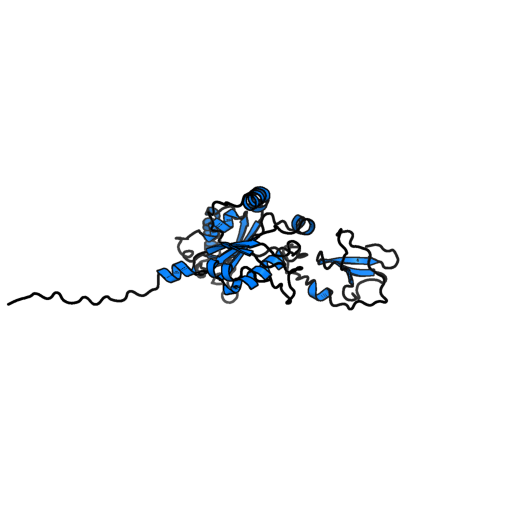 -19.704 -9.269 9.073 1.00 93.19 98 GLY A CA 1
ATOM 749 C C . GLY A 1 98 ? -18.753 -10.376 9.549 1.00 93.19 98 GLY A C 1
ATOM 750 O O . GLY A 1 98 ? -19.054 -11.033 10.552 1.00 93.19 98 GLY A O 1
ATOM 751 N N . ARG A 1 99 ? -17.601 -10.580 8.898 1.00 91.50 99 ARG A N 1
ATOM 752 C CA . ARG A 1 99 ? -16.553 -11.492 9.384 1.00 91.50 99 ARG A CA 1
ATOM 753 C C . ARG A 1 99 ? -15.657 -10.810 10.415 1.00 91.50 99 ARG A C 1
ATOM 755 O O . ARG A 1 99 ? -15.575 -9.586 10.488 1.00 91.50 99 ARG A O 1
ATOM 762 N N . ARG A 1 100 ? -14.997 -11.607 11.256 1.00 88.88 100 ARG A N 1
ATOM 763 C CA . ARG A 1 100 ? -13.998 -11.094 12.204 1.00 88.88 100 ARG A CA 1
ATOM 764 C C . ARG A 1 100 ? -12.655 -10.961 11.497 1.00 88.88 100 ARG A C 1
ATOM 766 O O . ARG A 1 100 ? -12.326 -11.783 10.644 1.00 88.88 100 ARG A O 1
ATOM 773 N N . LEU A 1 101 ? -11.883 -9.949 11.883 1.00 88.56 101 LEU A N 1
ATOM 774 C CA . LEU A 1 101 ? -10.498 -9.831 11.450 1.00 88.56 101 LEU A CA 1
ATOM 775 C C . LEU A 1 101 ? -9.638 -10.821 12.243 1.00 88.56 101 LEU A C 1
ATOM 777 O O . LEU A 1 101 ? -9.465 -10.672 13.458 1.00 88.56 101 LEU A O 1
ATOM 781 N N . GLU A 1 102 ? -9.121 -11.822 11.541 1.00 83.38 102 GLU A N 1
ATOM 782 C CA . GLU A 1 102 ? -8.071 -12.710 12.034 1.00 83.38 102 GLU A CA 1
ATOM 783 C C . GLU A 1 102 ? -6.725 -11.990 11.958 1.00 83.38 102 GLU A C 1
ATOM 785 O O . GLU A 1 102 ? -6.347 -11.476 10.903 1.00 83.38 102 GLU A O 1
ATOM 790 N N . LEU A 1 103 ? -6.018 -11.945 13.084 1.00 80.31 103 LEU A N 1
ATOM 791 C CA . LEU A 1 103 ? -4.669 -11.407 13.171 1.00 80.31 103 LEU A CA 1
ATOM 792 C C . LEU A 1 103 ? -3.648 -12.481 12.784 1.00 80.31 103 LEU A C 1
ATOM 794 O O . LEU A 1 103 ? -3.935 -13.685 12.750 1.00 80.31 103 LEU A O 1
ATOM 798 N N . ILE A 1 104 ? -2.425 -12.043 12.502 1.00 70.00 104 ILE A N 1
ATOM 799 C CA . ILE A 1 104 ? -1.293 -12.965 12.375 1.00 70.00 104 ILE A CA 1
ATOM 800 C C . ILE A 1 104 ? -1.100 -13.701 13.712 1.00 70.00 104 ILE A C 1
ATOM 802 O O . ILE A 1 104 ? -1.380 -13.149 14.771 1.00 70.00 104 ILE A O 1
ATOM 806 N N . GLY A 1 105 ? -0.752 -14.989 13.647 1.00 61.91 105 GLY A N 1
ATOM 807 C CA . GLY A 1 105 ? -0.671 -15.864 14.826 1.00 61.91 105 GLY A CA 1
ATOM 808 C C . GLY A 1 105 ? -1.996 -16.531 15.226 1.00 61.91 105 GLY A C 1
ATOM 809 O O . GLY A 1 105 ? -2.044 -17.264 16.207 1.00 61.91 105 GLY A O 1
ATOM 810 N N . GLY A 1 106 ? -3.086 -16.317 14.475 1.00 56.69 106 GLY A N 1
ATOM 811 C CA . GLY A 1 106 ? -4.380 -16.975 14.727 1.00 56.69 106 GLY A CA 1
ATOM 812 C C . GLY A 1 106 ? -5.181 -16.372 15.886 1.00 56.69 106 GLY A C 1
ATOM 813 O O . GLY A 1 106 ? -6.240 -16.885 16.249 1.00 56.69 106 GLY A O 1
ATOM 814 N N . SER A 1 107 ? -4.697 -15.264 16.450 1.00 60.22 107 SER A N 1
ATOM 815 C CA . SER A 1 107 ? -5.443 -14.450 17.406 1.00 60.22 107 SER A CA 1
ATOM 816 C C . SER A 1 107 ? -6.505 -13.606 16.695 1.00 60.22 107 SER A C 1
ATOM 818 O O . SER A 1 107 ? -6.432 -13.347 15.496 1.00 60.22 107 SER A O 1
ATOM 820 N N . TYR A 1 108 ? -7.509 -13.141 17.434 1.00 56.00 108 TYR A N 1
ATOM 821 C CA . TYR A 1 108 ? -8.533 -12.233 16.911 1.00 56.00 108 TYR A CA 1
ATOM 822 C C . TYR A 1 108 ? -8.365 -10.841 17.506 1.00 56.00 108 TYR A C 1
ATOM 824 O O . TYR A 1 108 ? -7.938 -10.700 18.653 1.00 56.00 108 TYR A O 1
ATOM 832 N N . SER A 1 109 ? -8.789 -9.821 16.751 1.00 58.34 109 SER A N 1
ATOM 833 C CA . SER A 1 109 ? -8.980 -8.472 17.298 1.00 58.34 109 SER A CA 1
ATOM 834 C C . SER A 1 109 ? -9.797 -8.533 18.593 1.00 58.34 109 SER A C 1
ATOM 836 O O . SER A 1 109 ? -10.778 -9.282 18.693 1.00 58.34 109 SER A O 1
ATOM 838 N N . ARG A 1 110 ? -9.386 -7.761 19.604 1.00 54.41 110 ARG A N 1
ATOM 839 C CA . ARG A 1 110 ? -9.993 -7.819 20.934 1.00 54.41 110 ARG A CA 1
ATOM 840 C C . ARG A 1 110 ? -11.439 -7.317 20.857 1.00 54.41 110 ARG A C 1
ATOM 842 O O . ARG A 1 110 ? -11.695 -6.174 20.496 1.00 54.41 110 ARG A O 1
ATOM 849 N N . GLY A 1 111 ? -12.390 -8.178 21.214 1.00 54.00 111 GLY A N 1
ATOM 850 C CA . GLY A 1 111 ? -13.826 -7.889 21.146 1.00 54.00 111 GLY A CA 1
ATOM 851 C C . GLY A 1 111 ? -14.545 -8.638 20.021 1.00 54.00 111 GLY A C 1
ATOM 852 O O . GLY A 1 111 ? -13.956 -9.047 19.023 1.00 54.00 111 GLY A O 1
ATOM 853 N N . GLY A 1 112 ? -15.848 -8.861 20.187 1.00 61.25 112 GLY A N 1
ATOM 854 C CA . GLY A 1 112 ? -16.707 -9.538 19.202 1.00 61.25 112 GLY A CA 1
ATOM 855 C C . GLY A 1 112 ? -16.998 -8.712 17.945 1.00 61.25 112 GLY A C 1
ATOM 856 O O . GLY A 1 112 ? -17.964 -9.008 17.244 1.00 61.25 112 GLY A O 1
ATOM 857 N N . ASN A 1 113 ? -16.211 -7.667 17.680 1.00 76.88 113 ASN A N 1
ATOM 858 C CA . ASN A 1 113 ? -16.466 -6.737 16.594 1.00 76.88 113 ASN A CA 1
ATOM 859 C C . ASN A 1 113 ? -16.229 -7.431 15.252 1.00 76.88 113 ASN A C 1
ATOM 861 O O . ASN A 1 113 ? -15.233 -8.128 15.039 1.00 76.88 113 ASN A O 1
ATOM 865 N N . LYS A 1 114 ? -17.205 -7.262 14.370 1.00 91.75 114 LYS A N 1
ATOM 866 C CA . LYS A 1 114 ? -17.189 -7.749 12.999 1.00 91.75 114 LYS A CA 1
ATOM 867 C C . LYS A 1 114 ? -16.825 -6.585 12.092 1.00 91.75 114 LYS A C 1
ATOM 869 O O . LYS A 1 114 ? -17.243 -5.456 12.354 1.00 91.75 114 LYS A 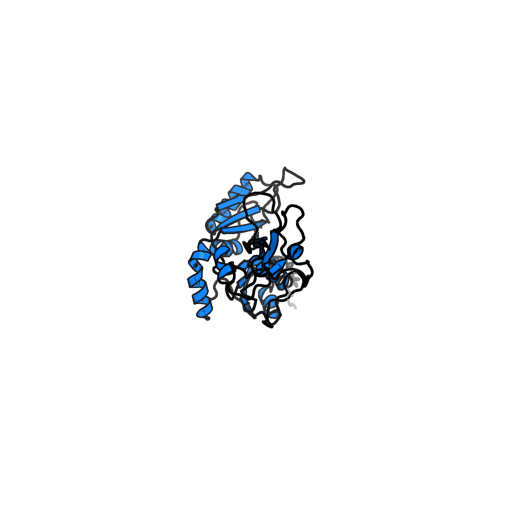O 1
ATOM 874 N N . LEU A 1 115 ? -16.071 -6.867 11.037 1.00 94.38 115 LEU A N 1
ATOM 875 C CA . LEU A 1 115 ? -15.757 -5.872 10.029 1.00 94.38 115 LEU A CA 1
ATOM 876 C C . LEU A 1 115 ? -17.036 -5.419 9.333 1.00 94.38 115 LEU A C 1
ATOM 878 O O . LEU A 1 115 ? -17.930 -6.222 9.074 1.00 94.38 115 LEU A O 1
ATOM 882 N N . VAL A 1 116 ? -17.100 -4.138 9.005 1.00 95.31 116 VAL A N 1
ATOM 883 C CA . VAL A 1 116 ? -18.102 -3.588 8.096 1.00 95.31 116 VAL A CA 1
ATOM 884 C C . VAL A 1 116 ? -17.355 -3.091 6.873 1.00 95.31 116 VAL A C 1
ATOM 886 O O . VAL A 1 116 ? -16.487 -2.226 6.990 1.00 95.31 116 VAL A O 1
ATOM 889 N N . VAL A 1 117 ? -17.691 -3.653 5.714 1.00 96.56 117 VAL A N 1
ATOM 890 C CA . VAL A 1 117 ? -17.061 -3.326 4.431 1.00 96.56 117 VAL A CA 1
ATOM 891 C C . VAL A 1 117 ? -18.078 -2.607 3.555 1.00 96.56 117 VAL A C 1
ATOM 893 O O . VAL A 1 117 ? -19.232 -3.023 3.476 1.00 96.56 117 VAL A O 1
ATOM 896 N N . LYS A 1 118 ? -17.675 -1.499 2.929 1.00 94.06 118 LYS A N 1
ATOM 897 C CA . LYS A 1 118 ? -18.526 -0.707 2.028 1.00 94.06 118 LYS A CA 1
ATOM 898 C C . LYS A 1 118 ? -17.733 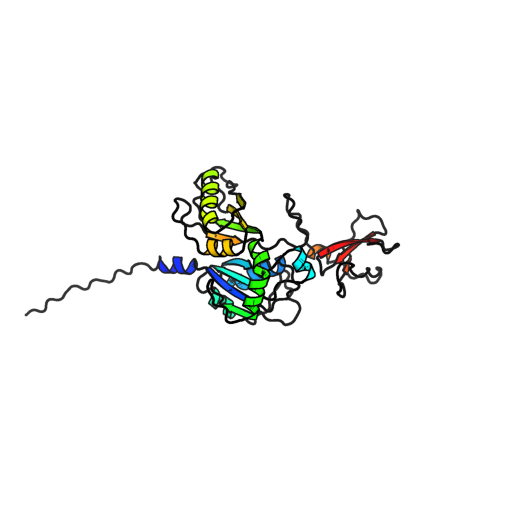-0.312 0.775 1.00 94.06 118 LYS A C 1
ATOM 900 O O . LYS A 1 118 ? -16.569 0.073 0.914 1.00 94.06 118 LYS A O 1
ATOM 905 N N . PRO A 1 119 ? -18.332 -0.327 -0.428 1.00 91.88 119 PRO A N 1
ATOM 906 C CA . PRO A 1 119 ? -17.703 0.250 -1.613 1.00 91.88 119 PRO A CA 1
ATOM 907 C C . PRO A 1 119 ? -17.402 1.738 -1.398 1.00 91.88 119 PRO A C 1
ATOM 909 O O . PRO A 1 119 ? -18.231 2.479 -0.863 1.00 91.88 119 PRO A O 1
ATOM 912 N N . TYR A 1 120 ? -16.216 2.192 -1.805 1.00 91.12 120 TYR A N 1
ATOM 913 C CA . TYR A 1 120 ? -15.784 3.577 -1.612 1.00 91.12 120 TYR A CA 1
ATOM 914 C C . TYR A 1 120 ? -14.946 4.092 -2.799 1.00 91.12 120 TYR A C 1
ATOM 916 O O . TYR A 1 120 ? -13.742 4.338 -2.667 1.00 91.12 120 TYR A O 1
ATOM 924 N N . PRO A 1 121 ? -15.557 4.289 -3.983 1.00 88.06 121 PRO A N 1
ATOM 925 C CA . PRO A 1 121 ? -14.834 4.641 -5.208 1.00 88.06 121 PRO A CA 1
ATOM 926 C C . PRO A 1 121 ? -14.078 5.977 -5.092 1.00 88.06 121 PRO A C 1
ATOM 928 O O . PRO A 1 121 ? -14.448 6.845 -4.300 1.00 88.06 121 PRO A O 1
ATOM 931 N N . PHE A 1 122 ? -13.030 6.182 -5.906 1.00 82.31 122 PHE A N 1
ATOM 932 C CA . PHE A 1 122 ? -12.112 7.342 -5.847 1.00 82.31 122 PHE A CA 1
ATOM 933 C C . PHE A 1 122 ? -12.798 8.718 -5.805 1.00 82.31 122 PHE A C 1
ATOM 935 O O . PHE A 1 122 ? -12.283 9.649 -5.187 1.00 82.31 122 PHE A O 1
ATOM 942 N N . ARG A 1 123 ? -13.980 8.842 -6.420 1.00 73.62 123 ARG A N 1
ATOM 943 C CA . ARG A 1 123 ? -14.771 10.082 -6.500 1.00 73.62 123 ARG A CA 1
ATOM 944 C C . ARG A 1 123 ? -16.111 9.995 -5.767 1.00 73.62 123 ARG A C 1
ATOM 946 O O . ARG A 1 123 ? -17.043 10.718 -6.117 1.00 73.62 123 ARG A O 1
ATOM 953 N N . ALA A 1 124 ? -16.221 9.104 -4.782 1.00 75.69 124 ALA A N 1
ATOM 954 C CA . ALA A 1 124 ? -17.398 9.025 -3.933 1.00 75.69 124 ALA A CA 1
ATOM 955 C C . ALA A 1 124 ? -17.699 10.407 -3.331 1.00 75.69 124 ALA A C 1
ATOM 957 O O . ALA A 1 124 ? -16.843 11.039 -2.709 1.00 75.69 124 ALA A O 1
ATOM 958 N N . LYS A 1 125 ? -18.922 10.895 -3.544 1.00 73.25 125 LYS A N 1
ATOM 959 C CA . LYS A 1 125 ? -19.441 12.044 -2.804 1.00 73.25 125 LYS A CA 1
ATOM 960 C C . LYS A 1 125 ? -19.912 11.498 -1.467 1.00 73.25 125 LYS A C 1
ATOM 962 O O . LYS A 1 125 ? -20.945 10.844 -1.431 1.00 73.25 125 LYS A O 1
ATOM 967 N N . ASN A 1 126 ? -19.126 11.694 -0.412 1.00 64.31 126 ASN A N 1
ATOM 968 C CA . ASN A 1 126 ? -19.400 11.107 0.900 1.00 64.31 126 ASN A CA 1
ATOM 969 C C . ASN A 1 126 ? -20.737 11.614 1.449 1.00 64.31 126 ASN A C 1
ATOM 971 O O . ASN A 1 126 ? -20.817 12.798 1.781 1.00 64.31 126 ASN A O 1
ATOM 975 N N . PRO A 1 127 ? -21.768 10.760 1.585 1.00 61.44 127 PRO A N 1
ATOM 976 C CA . PRO A 1 127 ? -22.978 11.157 2.290 1.00 61.44 127 PRO A CA 1
ATOM 977 C C . PRO A 1 127 ? -22.765 11.130 3.809 1.00 61.44 127 PRO A C 1
ATOM 979 O O . PRO A 1 127 ? -23.506 11.792 4.522 1.00 61.44 127 PRO A O 1
ATOM 982 N N . ASP A 1 128 ? -21.763 10.385 4.296 1.00 82.06 128 ASP A N 1
ATOM 983 C CA . ASP A 1 128 ? -21.430 10.264 5.715 1.00 82.06 128 ASP A CA 1
ATOM 984 C C . ASP A 1 128 ? -20.637 11.498 6.201 1.00 82.06 128 ASP A C 1
ATOM 986 O O . ASP A 1 128 ? -19.462 11.666 5.832 1.00 82.06 128 ASP A O 1
ATOM 990 N N . PRO A 1 129 ? -21.247 12.362 7.037 1.00 83.38 129 PRO A N 1
ATOM 991 C CA . PRO A 1 129 ? -20.594 13.563 7.543 1.00 83.38 129 PRO A CA 1
ATOM 992 C C . PRO A 1 129 ? -19.417 13.251 8.468 1.00 83.38 129 PRO A C 1
ATOM 994 O O . PRO A 1 129 ? -18.467 14.032 8.523 1.00 83.38 129 PRO A O 1
ATOM 997 N N . GLU A 1 130 ? -19.448 12.123 9.183 1.00 83.81 130 GLU A N 1
ATOM 998 C CA . GLU A 1 130 ? -18.394 11.757 10.127 1.00 83.81 130 GLU A CA 1
ATOM 999 C C . GLU A 1 130 ? -17.137 11.302 9.392 1.00 83.81 130 GLU A C 1
ATOM 1001 O O . GLU A 1 130 ? -16.037 11.779 9.679 1.00 83.81 130 GLU A O 1
ATOM 1006 N N . LEU A 1 131 ? -17.303 10.460 8.371 1.00 86.38 131 LEU A N 1
ATOM 1007 C CA . LEU A 1 131 ? -16.218 10.076 7.470 1.00 86.38 131 LEU A CA 1
ATOM 1008 C C . LEU A 1 131 ? -15.577 11.308 6.813 1.00 86.38 131 LEU A C 1
ATOM 1010 O O . LEU A 1 131 ? -14.353 11.464 6.829 1.00 86.38 131 LEU A O 1
ATOM 1014 N N . ALA A 1 132 ? -16.395 12.216 6.272 1.00 87.81 132 ALA A N 1
ATOM 1015 C CA . ALA A 1 132 ? -15.906 13.453 5.667 1.00 87.81 132 ALA A CA 1
ATOM 1016 C C . ALA A 1 132 ? -15.139 14.325 6.676 1.00 87.81 132 ALA A C 1
ATOM 1018 O O . ALA A 1 132 ? -14.082 14.868 6.346 1.00 87.81 132 ALA A O 1
ATOM 1019 N N . ARG A 1 133 ? -15.631 14.418 7.917 1.00 88.69 133 ARG A N 1
ATOM 1020 C CA . ARG A 1 133 ? -14.983 15.160 9.004 1.00 88.69 133 ARG A CA 1
ATOM 1021 C C . ARG A 1 133 ? -13.618 14.578 9.360 1.00 88.69 133 ARG A C 1
ATOM 1023 O O . ARG A 1 133 ? -12.661 15.342 9.498 1.00 88.69 133 ARG A O 1
ATOM 1030 N N . VAL A 1 134 ? -13.503 13.254 9.481 1.00 86.62 134 VAL A N 1
ATOM 1031 C CA . VAL A 1 134 ? -12.222 12.596 9.779 1.00 86.62 134 VAL A CA 1
ATOM 1032 C C . VAL A 1 134 ? -11.229 12.811 8.638 1.00 86.62 134 VAL A C 1
ATOM 1034 O O . VAL A 1 134 ? -10.137 13.308 8.896 1.00 86.62 134 VAL A O 1
ATOM 1037 N N . LEU A 1 135 ? -11.620 12.555 7.384 1.00 89.19 135 LEU A N 1
ATOM 1038 C CA . LEU A 1 135 ? -10.746 12.768 6.221 1.00 89.19 135 LEU A CA 1
ATOM 1039 C C . LEU A 1 135 ? -10.301 14.232 6.078 1.00 89.19 135 LEU A C 1
ATOM 1041 O O . LEU A 1 135 ? -9.169 14.509 5.686 1.00 89.19 135 LEU A O 1
ATOM 1045 N N . ALA A 1 136 ? -11.172 15.191 6.407 1.00 89.88 136 ALA A N 1
ATOM 1046 C CA . ALA A 1 136 ? -10.812 16.606 6.414 1.00 89.88 136 ALA A CA 1
ATOM 1047 C C . ALA A 1 136 ? -9.787 16.930 7.511 1.00 89.88 136 ALA A C 1
ATOM 1049 O O . ALA A 1 136 ? -8.845 17.685 7.260 1.00 89.88 136 ALA A O 1
ATOM 1050 N N . ARG A 1 137 ? -9.949 16.343 8.705 1.00 90.12 137 ARG A N 1
ATOM 1051 C CA . ARG A 1 137 ? -9.046 16.537 9.845 1.00 90.12 137 ARG A CA 1
ATOM 1052 C C . ARG A 1 137 ? -7.660 15.953 9.585 1.00 90.12 137 ARG A C 1
ATOM 1054 O O . ARG A 1 137 ? -6.686 16.611 9.923 1.00 90.12 137 ARG A O 1
ATOM 1061 N N . THR A 1 138 ? -7.578 14.770 8.976 1.00 90.31 138 THR A N 1
ATOM 1062 C CA . THR A 1 138 ? -6.311 14.056 8.730 1.00 90.31 138 THR A CA 1
ATOM 1063 C C . THR A 1 138 ? -5.604 14.474 7.444 1.00 90.31 138 THR A C 1
ATOM 1065 O O . THR A 1 138 ? -4.472 14.071 7.175 1.00 90.31 138 THR A O 1
ATOM 1068 N N . ARG A 1 139 ? -6.248 15.318 6.628 1.00 89.69 139 ARG A N 1
ATOM 1069 C CA . ARG A 1 139 ? -5.758 15.738 5.309 1.00 89.69 139 ARG A CA 1
ATOM 1070 C C . ARG A 1 139 ? -4.329 16.279 5.337 1.00 89.69 139 ARG A C 1
ATOM 1072 O O . ARG A 1 139 ? -3.595 16.117 4.361 1.00 89.69 139 ARG A O 1
ATOM 1079 N N . LYS A 1 140 ? -3.946 16.990 6.402 1.00 90.50 140 LYS A N 1
ATOM 1080 C CA . LYS A 1 140 ? -2.613 17.594 6.509 1.00 90.50 140 LYS A CA 1
ATOM 1081 C C . LYS A 1 140 ? -1.556 16.516 6.727 1.00 90.50 140 LYS A C 1
ATOM 1083 O O . LYS A 1 140 ? -0.554 16.518 6.012 1.00 90.50 140 LYS A O 1
ATOM 1088 N N . GLU A 1 141 ? -1.790 15.607 7.667 1.00 89.38 141 GLU A N 1
ATOM 1089 C CA . GLU A 1 141 ? -0.925 14.462 7.943 1.00 89.38 141 GLU A CA 1
ATOM 1090 C C . GLU A 1 141 ? -0.815 13.570 6.700 1.00 89.38 141 GLU A C 1
ATOM 1092 O O . GLU A 1 141 ? 0.290 13.319 6.214 1.00 89.38 141 GLU A O 1
ATOM 1097 N N . ASP A 1 142 ? -1.951 13.216 6.096 1.00 91.75 142 ASP A N 1
ATOM 1098 C CA . ASP A 1 142 ? -2.028 12.339 4.922 1.00 91.75 142 ASP A CA 1
ATOM 1099 C C . ASP A 1 142 ? -1.374 12.945 3.673 1.00 91.75 142 ASP A C 1
ATOM 1101 O O . ASP A 1 142 ? -0.929 12.215 2.788 1.00 91.75 142 ASP A O 1
ATOM 1105 N N . LYS A 1 143 ? -1.284 14.279 3.583 1.00 91.31 143 LYS A N 1
ATOM 1106 C CA . LYS A 1 143 ? -0.533 14.989 2.533 1.00 91.31 143 LYS A CA 1
ATOM 1107 C C . LYS A 1 143 ? 0.972 14.983 2.796 1.00 91.31 143 LYS A C 1
ATOM 1109 O O . LYS A 1 143 ? 1.761 15.030 1.852 1.00 91.31 143 LYS A O 1
ATOM 1114 N N . MET A 1 144 ? 1.380 15.005 4.062 1.00 88.81 144 MET A N 1
ATOM 1115 C CA . MET A 1 144 ? 2.782 15.146 4.452 1.00 88.81 144 MET A CA 1
ATOM 1116 C C . MET A 1 144 ? 3.505 13.815 4.625 1.00 88.81 144 MET A C 1
ATOM 1118 O O . MET A 1 144 ? 4.735 13.799 4.610 1.00 88.81 144 MET A O 1
ATOM 1122 N N . ARG A 1 145 ? 2.762 12.721 4.748 1.00 89.50 145 ARG A N 1
ATOM 1123 C CA . ARG A 1 145 ? 3.316 11.387 4.919 1.00 89.50 145 ARG A CA 1
ATOM 1124 C C . ARG A 1 145 ? 4.080 10.908 3.682 1.00 89.50 145 ARG A C 1
ATOM 1126 O O . ARG A 1 145 ? 3.628 11.098 2.552 1.00 89.50 145 ARG A O 1
ATOM 1133 N N . SER A 1 146 ? 5.229 10.281 3.916 1.00 92.81 146 SER A N 1
ATOM 1134 C CA . SER A 1 146 ? 5.982 9.554 2.892 1.00 92.81 146 SER A CA 1
ATOM 1135 C C . SER A 1 146 ? 5.526 8.099 2.842 1.00 92.81 146 SER A C 1
ATOM 1137 O O . SER A 1 146 ? 5.250 7.499 3.881 1.00 92.81 146 SER A O 1
ATOM 1139 N N . HIS A 1 147 ? 5.476 7.537 1.641 1.00 94.12 147 HIS A N 1
ATOM 1140 C CA . HIS A 1 147 ? 5.131 6.144 1.394 1.00 94.12 147 HIS A CA 1
ATOM 1141 C C . HIS A 1 147 ? 6.182 5.509 0.487 1.00 94.12 147 HIS A C 1
ATOM 1143 O O . HIS A 1 147 ? 6.626 6.143 -0.474 1.00 94.12 147 HIS A O 1
ATOM 1149 N N . THR A 1 148 ? 6.538 4.262 0.784 1.00 95.69 148 THR A N 1
ATOM 1150 C CA . THR A 1 148 ? 7.348 3.419 -0.096 1.00 95.69 148 THR A CA 1
ATOM 1151 C C . THR A 1 148 ? 6.406 2.653 -1.013 1.00 95.69 148 THR A C 1
ATOM 1153 O O . THR A 1 148 ? 5.535 1.928 -0.542 1.00 95.69 148 THR A O 1
ATOM 1156 N N . MET A 1 149 ? 6.549 2.852 -2.315 1.00 95.56 149 MET A N 1
ATOM 1157 C CA . MET A 1 149 ? 5.713 2.280 -3.360 1.00 95.56 149 MET A CA 1
ATOM 1158 C C . MET A 1 149 ? 6.574 1.398 -4.260 1.00 95.56 149 MET A C 1
ATOM 1160 O O . MET A 1 149 ? 7.621 1.838 -4.725 1.00 95.56 149 MET A O 1
ATOM 1164 N N . LEU A 1 150 ? 6.125 0.173 -4.498 1.00 95.38 150 LEU A N 1
ATOM 1165 C CA . LEU A 1 150 ? 6.746 -0.799 -5.385 1.00 95.38 150 LEU A CA 1
ATOM 1166 C C . LEU A 1 150 ? 6.027 -0.786 -6.729 1.00 95.38 150 LEU A C 1
ATOM 1168 O O . LEU A 1 150 ? 4.792 -0.823 -6.782 1.00 95.38 150 LEU A O 1
ATOM 1172 N N . VAL A 1 151 ? 6.797 -0.726 -7.808 1.00 93.81 151 VAL A N 1
ATOM 1173 C CA . VAL A 1 151 ? 6.276 -0.719 -9.177 1.00 93.81 151 VAL A CA 1
ATOM 1174 C C . VAL A 1 151 ? 6.976 -1.781 -10.014 1.00 93.81 151 VAL A C 1
ATOM 1176 O O . VAL A 1 151 ? 8.151 -2.053 -9.802 1.00 93.81 151 VAL A O 1
ATOM 1179 N N . ASP A 1 152 ? 6.242 -2.356 -10.955 1.00 91.94 152 ASP A N 1
ATOM 1180 C CA . ASP A 1 152 ? 6.670 -3.431 -11.863 1.00 91.94 152 ASP A CA 1
ATOM 1181 C C . ASP A 1 152 ? 6.043 -3.176 -13.244 1.00 91.94 152 ASP A C 1
ATOM 1183 O O . ASP A 1 152 ? 5.238 -2.253 -13.397 1.00 91.94 152 ASP A O 1
ATOM 1187 N N . GLY A 1 153 ? 6.376 -3.988 -14.243 1.00 90.12 153 GLY A N 1
ATOM 1188 C CA . GLY A 1 153 ? 5.802 -3.961 -15.587 1.00 90.12 153 GLY A CA 1
ATOM 1189 C C . GLY A 1 153 ? 6.535 -3.041 -16.561 1.00 90.12 153 GLY A C 1
ATOM 1190 O O . GLY A 1 153 ? 6.032 -2.782 -17.653 1.00 90.12 153 GLY A O 1
ATOM 1191 N N . TYR A 1 154 ? 7.710 -2.536 -16.186 1.00 92.38 154 TYR A N 1
ATOM 1192 C CA . TYR A 1 154 ? 8.629 -1.895 -17.123 1.00 92.38 154 TYR A CA 1
ATOM 1193 C C . TYR A 1 154 ? 9.507 -2.935 -17.838 1.00 92.38 154 TYR A C 1
ATOM 1195 O O . TYR A 1 154 ? 9.687 -4.059 -17.374 1.00 92.38 154 TYR A O 1
ATOM 1203 N N . ASP A 1 155 ? 10.059 -2.552 -18.983 1.00 92.69 155 ASP A N 1
ATOM 1204 C CA . ASP A 1 155 ? 10.981 -3.364 -19.771 1.00 92.69 155 ASP A CA 1
ATOM 1205 C C . ASP A 1 155 ? 12.348 -3.448 -19.073 1.00 92.69 155 ASP A C 1
ATOM 1207 O O . ASP A 1 155 ? 13.138 -2.500 -19.093 1.00 92.69 155 ASP A O 1
ATOM 1211 N N . ILE A 1 156 ? 12.617 -4.598 -18.451 1.00 92.19 156 ILE A N 1
ATOM 1212 C CA . ILE A 1 156 ? 13.840 -4.869 -17.682 1.00 92.19 156 ILE A CA 1
ATOM 1213 C C . ILE A 1 156 ? 15.115 -4.922 -18.534 1.00 92.19 156 ILE A C 1
ATOM 1215 O O . ILE A 1 156 ? 16.213 -4.865 -17.989 1.00 92.19 156 ILE A O 1
ATOM 1219 N N . SER A 1 157 ? 14.990 -5.010 -19.864 1.00 91.81 157 SER A N 1
ATOM 1220 C CA . SER A 1 157 ? 16.139 -4.973 -20.781 1.00 91.81 157 SER A CA 1
ATOM 1221 C C . SER A 1 157 ? 16.696 -3.564 -20.978 1.00 91.81 157 SER A C 1
ATOM 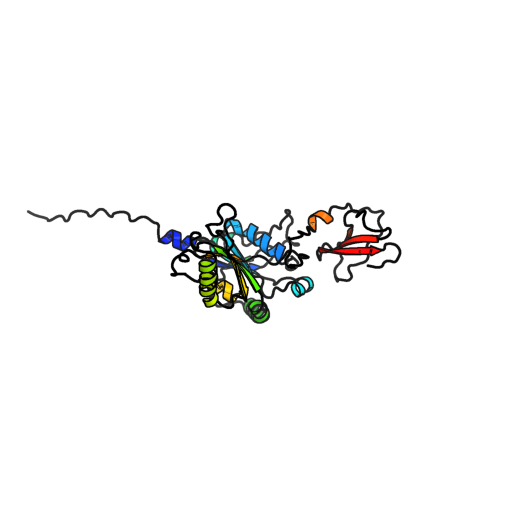1223 O O . SER A 1 157 ? 17.758 -3.376 -21.578 1.00 91.81 157 SER A O 1
ATOM 1225 N N . ARG A 1 158 ? 15.983 -2.543 -20.486 1.00 91.88 158 ARG A N 1
ATOM 1226 C CA . ARG A 1 158 ? 16.420 -1.153 -20.576 1.00 91.88 158 ARG A CA 1
ATOM 1227 C C . ARG A 1 158 ? 17.441 -0.834 -19.481 1.00 91.88 158 ARG A C 1
ATOM 1229 O O . ARG A 1 158 ? 17.321 -1.332 -18.365 1.00 91.88 158 ARG A O 1
ATOM 1236 N N . PRO A 1 159 ? 18.393 0.080 -19.746 1.00 91.50 159 PRO A N 1
ATOM 1237 C CA . PRO A 1 159 ? 19.381 0.472 -18.746 1.00 91.50 159 PRO A CA 1
ATOM 1238 C C . PRO A 1 159 ? 18.738 1.022 -17.463 1.00 91.50 159 PRO A C 1
ATOM 1240 O O . PRO A 1 159 ? 17.820 1.847 -17.528 1.00 91.50 159 PRO A O 1
ATOM 1243 N N . VAL A 1 160 ? 19.283 0.651 -16.303 1.00 91.12 160 VAL A N 1
ATOM 1244 C CA . VAL A 1 160 ? 18.818 1.077 -14.966 1.00 91.12 160 VAL A CA 1
ATOM 1245 C C . VAL A 1 160 ? 18.662 2.600 -14.864 1.00 91.12 160 VAL A C 1
ATOM 1247 O O . VAL A 1 160 ? 17.629 3.097 -14.408 1.00 91.12 160 VAL A O 1
ATOM 1250 N N . ASP A 1 161 ? 19.632 3.368 -15.367 1.00 91.88 161 ASP A N 1
ATOM 1251 C CA . ASP A 1 161 ? 19.574 4.837 -15.364 1.00 91.88 161 ASP A CA 1
ATOM 1252 C C . ASP A 1 161 ? 18.440 5.401 -16.233 1.00 91.88 161 ASP A C 1
ATOM 1254 O O . ASP A 1 161 ? 17.810 6.409 -15.881 1.00 91.88 161 ASP A O 1
ATOM 1258 N N . TYR A 1 162 ? 18.149 4.748 -17.363 1.00 93.12 162 TYR A N 1
ATOM 1259 C CA . TYR A 1 162 ? 17.008 5.105 -18.201 1.00 93.12 162 TYR A CA 1
ATOM 1260 C C . TYR A 1 162 ? 15.703 4.861 -17.438 1.00 93.12 162 TYR A C 1
ATOM 1262 O O . TYR A 1 162 ? 14.895 5.787 -17.319 1.00 93.12 162 TYR A O 1
ATOM 1270 N N . LEU A 1 163 ? 15.529 3.666 -16.864 1.00 93.75 163 LEU A N 1
ATOM 1271 C CA . LEU A 1 163 ? 14.336 3.296 -16.099 1.00 93.75 163 LEU A CA 1
ATOM 1272 C C . LEU A 1 163 ? 14.120 4.236 -14.913 1.00 93.75 163 LEU A C 1
ATOM 1274 O O . LEU A 1 163 ? 13.041 4.808 -14.770 1.00 93.75 163 LEU A O 1
ATOM 1278 N N . LYS A 1 164 ? 15.163 4.505 -14.125 1.00 94.50 164 LYS A N 1
ATOM 1279 C CA . LYS A 1 164 ? 15.118 5.430 -12.986 1.00 94.50 164 LYS A CA 1
ATOM 1280 C C . LYS A 1 164 ? 14.627 6.820 -13.392 1.00 94.50 164 LYS A C 1
ATOM 1282 O O . LYS A 1 164 ? 13.732 7.376 -12.750 1.00 94.50 164 LYS A O 1
ATOM 1287 N N . ARG A 1 165 ? 15.163 7.379 -14.483 1.00 94.69 165 ARG A N 1
ATOM 1288 C CA . ARG A 1 165 ? 14.751 8.693 -15.004 1.00 94.69 165 ARG A CA 1
ATOM 1289 C C . ARG A 1 165 ? 13.309 8.682 -15.507 1.00 94.69 165 ARG A C 1
ATOM 1291 O O . ARG A 1 165 ? 12.563 9.628 -15.240 1.00 94.69 165 ARG A O 1
ATOM 1298 N N . MET A 1 166 ? 12.917 7.643 -16.241 1.00 94.94 166 MET A N 1
ATOM 1299 C CA . MET A 1 166 ? 11.583 7.561 -16.833 1.00 94.94 166 MET A CA 1
ATOM 1300 C C . MET A 1 166 ? 10.504 7.309 -15.782 1.00 94.94 166 MET A C 1
ATOM 1302 O O . MET A 1 166 ? 9.489 8.003 -15.805 1.00 94.94 166 MET A O 1
ATOM 1306 N N . LEU A 1 167 ? 10.753 6.436 -14.804 1.00 94.88 167 LEU A N 1
ATOM 1307 C CA . LEU A 1 167 ? 9.875 6.229 -13.651 1.00 94.88 167 LEU A CA 1
ATOM 1308 C C . LEU A 1 167 ? 9.736 7.517 -12.832 1.00 94.88 167 LEU A C 1
ATOM 1310 O O . LEU A 1 167 ? 8.617 7.930 -12.523 1.00 94.88 167 LEU A O 1
ATOM 1314 N N . PHE A 1 168 ? 10.842 8.221 -12.557 1.00 95.31 168 PHE A N 1
ATOM 1315 C CA . PHE A 1 168 ? 10.790 9.513 -11.867 1.00 95.31 168 PHE A CA 1
ATOM 1316 C C . PHE A 1 168 ? 9.903 10.516 -12.614 1.00 95.31 168 PHE A C 1
ATOM 1318 O O . PHE A 1 168 ? 9.010 11.121 -12.018 1.00 95.31 168 PHE A O 1
ATOM 1325 N N . LYS A 1 169 ? 10.106 10.674 -13.929 1.00 94.00 169 LYS A N 1
ATOM 1326 C CA . LYS A 1 169 ? 9.309 11.582 -14.767 1.00 94.00 169 LYS A CA 1
ATOM 1327 C C . LYS A 1 169 ? 7.838 11.168 -14.819 1.00 94.00 169 LYS A C 1
ATOM 1329 O O . LYS A 1 169 ? 6.963 12.031 -14.753 1.00 94.00 169 LYS A O 1
ATOM 1334 N N . HIS A 1 170 ? 7.561 9.872 -14.936 1.00 92.50 170 HIS A N 1
ATOM 1335 C CA . HIS A 1 170 ? 6.208 9.336 -15.009 1.00 92.50 170 HIS A CA 1
ATOM 1336 C C . HIS A 1 170 ? 5.431 9.628 -13.718 1.00 92.50 170 HIS A C 1
ATOM 1338 O O . HIS A 1 170 ? 4.427 10.339 -13.750 1.00 92.50 170 HIS A O 1
ATOM 1344 N N . PHE A 1 171 ? 5.951 9.201 -12.565 1.00 94.50 171 PHE A N 1
ATOM 1345 C CA . PHE A 1 171 ? 5.261 9.358 -11.281 1.00 94.50 171 PHE A CA 1
ATOM 1346 C C . PHE A 1 171 ? 5.283 10.790 -10.727 1.00 94.50 171 PHE A C 1
ATOM 1348 O O . PHE A 1 171 ? 4.418 11.146 -9.923 1.00 94.50 171 PHE A O 1
ATOM 1355 N N . SER A 1 172 ? 6.182 11.657 -11.205 1.00 94.94 172 SER A N 1
ATOM 1356 C CA . SER A 1 172 ? 6.147 13.094 -10.881 1.00 94.94 172 SER A CA 1
ATOM 1357 C C . SER A 1 172 ? 4.880 13.797 -11.390 1.00 94.94 172 SER A C 1
ATOM 1359 O O . SER A 1 172 ? 4.508 14.848 -10.872 1.00 94.94 172 SER A O 1
ATOM 1361 N N . GLN A 1 173 ? 4.167 13.212 -12.360 1.00 93.25 173 GLN A N 1
ATOM 1362 C CA . GLN A 1 173 ? 2.863 13.714 -12.817 1.00 93.25 173 GLN A CA 1
ATOM 1363 C C . GLN A 1 173 ? 1.755 13.488 -11.772 1.00 93.25 173 GLN A C 1
ATOM 1365 O O . GLN A 1 173 ? 0.776 14.237 -11.710 1.00 93.25 173 GLN A O 1
ATOM 1370 N N . CYS A 1 174 ? 1.916 12.482 -10.907 1.00 93.31 174 CYS A N 1
ATOM 1371 C CA . CYS A 1 174 ? 0.972 12.167 -9.835 1.00 93.31 174 CYS A CA 1
ATOM 1372 C C . CYS A 1 174 ? 1.159 13.074 -8.612 1.00 93.31 174 CYS A C 1
ATOM 1374 O O . CYS A 1 174 ? 0.195 13.387 -7.904 1.00 93.31 174 CYS A O 1
ATOM 1376 N N . GLY A 1 175 ? 2.392 13.508 -8.352 1.00 93.62 175 GLY A N 1
ATOM 1377 C CA . GLY A 1 175 ? 2.733 14.297 -7.178 1.00 93.62 175 GLY A CA 1
ATOM 1378 C C . GLY A 1 175 ? 4.224 14.283 -6.874 1.00 93.62 175 GLY A C 1
ATOM 1379 O O . GLY A 1 175 ? 5.056 14.092 -7.755 1.00 93.62 175 GLY A O 1
ATOM 1380 N N . LYS A 1 176 ? 4.578 14.520 -5.608 1.00 95.88 176 LYS A N 1
ATOM 1381 C CA . LYS A 1 176 ? 5.982 14.629 -5.205 1.00 95.88 176 LYS A CA 1
ATOM 1382 C C . LYS A 1 176 ? 6.615 13.243 -5.056 1.00 95.88 176 LYS A C 1
ATOM 1384 O O . LYS A 1 176 ? 6.247 12.494 -4.150 1.00 95.88 176 LYS A O 1
ATOM 1389 N N . VAL A 1 177 ? 7.610 12.97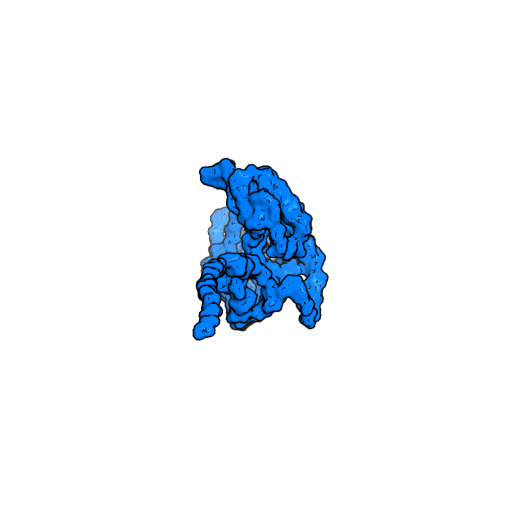1 -5.896 1.00 96.56 177 VAL A N 1
ATOM 1390 C CA . VAL A 1 177 ? 8.522 11.825 -5.803 1.00 96.56 177 VAL A CA 1
ATOM 1391 C C . VAL A 1 177 ? 9.827 12.306 -5.169 1.00 96.56 177 VAL A C 1
ATOM 1393 O O . VAL A 1 177 ? 10.417 13.284 -5.623 1.00 96.56 177 VAL A O 1
ATOM 1396 N N . SER A 1 178 ? 10.248 11.664 -4.085 1.00 93.94 178 SER A N 1
ATOM 1397 C CA . SER A 1 178 ? 11.468 12.016 -3.349 1.00 93.94 178 SER A CA 1
ATOM 1398 C C . SER A 1 178 ? 12.661 11.172 -3.784 1.00 93.94 178 SER A C 1
ATOM 1400 O O . SER A 1 178 ? 13.786 11.660 -3.777 1.00 93.94 178 SER A O 1
ATOM 1402 N N . TYR A 1 179 ? 12.423 9.910 -4.138 1.00 92.94 179 TYR A N 1
ATOM 1403 C CA . TYR A 1 179 ? 13.474 8.955 -4.468 1.00 92.94 179 TYR A CA 1
ATOM 1404 C C . TYR A 1 179 ? 12.925 7.846 -5.365 1.00 92.94 179 TYR A C 1
ATOM 1406 O O . TYR A 1 179 ? 11.756 7.476 -5.239 1.00 92.94 179 TYR A O 1
ATOM 1414 N N . VAL A 1 180 ? 13.772 7.347 -6.263 1.00 95.31 180 VAL A N 1
ATOM 1415 C CA . VAL A 1 180 ? 13.501 6.213 -7.152 1.00 95.31 180 VAL A CA 1
ATOM 1416 C C . VAL A 1 180 ? 14.749 5.345 -7.163 1.00 95.31 180 VAL A C 1
ATOM 1418 O O . VAL A 1 180 ? 15.846 5.853 -7.413 1.00 95.31 180 VAL A O 1
ATOM 1421 N N . GLN A 1 181 ? 14.566 4.058 -6.918 1.00 93.25 181 GLN A N 1
ATOM 1422 C CA . GLN A 1 181 ? 15.599 3.043 -6.999 1.00 93.25 181 GLN A CA 1
ATOM 1423 C C . GLN A 1 181 ? 15.121 1.932 -7.924 1.00 93.25 181 GLN A C 1
ATOM 1425 O O . GLN A 1 181 ? 14.009 1.433 -7.780 1.00 93.25 181 GLN A O 1
ATOM 1430 N N . VAL A 1 182 ? 15.979 1.579 -8.869 1.00 92.12 182 VAL A N 1
ATOM 1431 C CA . VAL A 1 182 ? 15.856 0.402 -9.724 1.00 92.12 182 VAL A CA 1
ATOM 1432 C C . VAL A 1 182 ? 17.102 -0.415 -9.415 1.00 92.12 182 VAL A C 1
ATOM 1434 O O . VAL A 1 182 ? 18.192 0.163 -9.355 1.00 92.12 182 VAL A O 1
ATOM 1437 N N . PHE A 1 183 ? 16.935 -1.692 -9.101 1.00 86.75 183 PHE A N 1
ATOM 1438 C CA . PHE A 1 183 ? 18.053 -2.587 -8.820 1.00 86.75 183 PHE A CA 1
ATOM 1439 C C . PHE A 1 183 ? 18.471 -3.302 -10.103 1.00 86.75 183 PHE A C 1
ATOM 1441 O O . PHE A 1 183 ? 17.712 -3.331 -11.072 1.00 86.75 183 PHE A O 1
ATOM 1448 N N . GLU A 1 184 ? 19.695 -3.804 -10.129 1.00 84.50 184 GLU A N 1
ATOM 1449 C CA . GLU A 1 184 ? 20.135 -4.764 -11.142 1.00 84.50 184 GLU A CA 1
ATOM 1450 C C . GLU A 1 184 ? 19.631 -6.147 -10.725 1.00 84.50 184 GLU A C 1
ATOM 1452 O O . GLU A 1 184 ? 19.455 -6.407 -9.532 1.00 84.50 184 GLU A O 1
ATOM 1457 N N . ASP A 1 185 ? 19.337 -6.998 -11.700 1.00 84.56 185 ASP A N 1
ATOM 1458 C CA . ASP A 1 185 ? 18.916 -8.369 -11.435 1.00 84.56 185 ASP A CA 1
ATOM 1459 C C . ASP A 1 185 ? 20.075 -9.167 -10.811 1.00 84.56 185 ASP A C 1
ATOM 1461 O O . ASP A 1 185 ? 21.225 -9.053 -11.239 1.00 84.56 185 ASP A O 1
ATOM 1465 N N . GLU A 1 186 ? 19.776 -9.963 -9.779 1.00 78.81 186 GLU A N 1
ATOM 1466 C CA . GLU A 1 186 ? 20.795 -10.705 -9.023 1.00 78.81 186 GLU A CA 1
ATOM 1467 C C . GLU A 1 186 ? 21.467 -11.812 -9.853 1.00 78.81 186 GLU A C 1
ATOM 1469 O O . GLU A 1 186 ? 22.617 -12.166 -9.593 1.00 78.81 186 GLU A O 1
ATOM 1474 N N . GLU A 1 187 ? 20.764 -12.374 -10.841 1.00 82.44 187 GLU A N 1
ATOM 1475 C CA . GLU A 1 187 ? 21.268 -13.454 -11.694 1.00 82.44 187 GLU A CA 1
ATOM 1476 C C . GLU A 1 187 ? 21.921 -12.912 -12.971 1.00 82.44 187 GLU A C 1
ATOM 1478 O O . GLU A 1 187 ? 22.828 -13.539 -13.529 1.00 82.44 187 GLU A O 1
ATOM 1483 N N . ASN A 1 188 ? 21.470 -11.749 -13.443 1.00 82.00 188 ASN A N 1
ATOM 1484 C CA . ASN A 1 188 ? 21.968 -11.119 -14.653 1.00 82.00 188 ASN A CA 1
ATOM 1485 C C . ASN A 1 188 ? 22.076 -9.597 -14.511 1.00 82.00 188 ASN A C 1
ATOM 1487 O O . ASN A 1 188 ? 21.164 -8.867 -14.891 1.00 82.00 188 ASN A O 1
ATOM 1491 N N . GLU A 1 189 ? 23.254 -9.117 -14.109 1.00 79.12 189 GLU A N 1
ATOM 1492 C CA . GLU A 1 189 ? 23.573 -7.686 -13.956 1.00 79.12 189 GLU A CA 1
ATOM 1493 C C . GLU A 1 189 ? 23.325 -6.841 -15.229 1.00 79.12 189 GLU A C 1
ATOM 1495 O O . GLU A 1 189 ? 23.263 -5.614 -15.167 1.00 79.12 189 GLU A O 1
ATOM 1500 N N . ALA A 1 190 ? 23.165 -7.463 -16.407 1.00 80.38 190 ALA A N 1
ATOM 1501 C CA . ALA A 1 190 ? 22.793 -6.758 -17.636 1.00 80.38 190 ALA A CA 1
ATOM 1502 C C . ALA A 1 190 ? 21.301 -6.367 -17.704 1.00 80.38 190 ALA A C 1
ATOM 1504 O O . ALA A 1 190 ? 20.915 -5.610 -18.599 1.00 80.38 190 ALA A O 1
ATOM 1505 N N . LEU A 1 191 ? 20.464 -6.893 -16.807 1.00 85.31 191 LEU A N 1
ATOM 1506 C CA . LEU A 1 191 ? 19.036 -6.609 -16.701 1.00 85.31 191 LEU A CA 1
ATOM 1507 C C . LEU A 1 191 ? 18.734 -5.848 -15.410 1.00 85.31 191 LEU A C 1
ATOM 1509 O O . LEU A 1 191 ? 19.422 -5.976 -14.400 1.00 85.31 191 LEU A O 1
ATOM 1513 N N . ALA A 1 192 ? 17.667 -5.058 -15.439 1.00 86.56 192 ALA A N 1
ATOM 1514 C CA . ALA A 1 192 ? 17.103 -4.498 -14.223 1.00 86.56 192 ALA A CA 1
ATOM 1515 C C . ALA A 1 192 ? 16.273 -5.551 -13.471 1.00 86.56 192 ALA A C 1
ATOM 1517 O O . ALA A 1 192 ? 15.603 -6.381 -14.087 1.00 86.56 192 ALA A O 1
ATOM 1518 N N . ASP A 1 193 ? 16.238 -5.444 -12.145 1.00 89.06 193 ASP A N 1
ATOM 1519 C CA . ASP A 1 193 ? 15.258 -6.132 -11.311 1.00 89.06 193 ASP A CA 1
ATOM 1520 C C . ASP A 1 193 ? 13.842 -5.755 -11.776 1.00 89.06 193 ASP A C 1
ATOM 1522 O O . ASP A 1 193 ? 13.588 -4.648 -12.267 1.00 89.06 193 ASP A O 1
ATOM 1526 N N . ARG A 1 194 ? 12.902 -6.683 -11.618 1.00 89.38 194 ARG A N 1
ATOM 1527 C CA . ARG A 1 194 ? 11.491 -6.544 -11.997 1.00 89.38 194 ARG A CA 1
ATOM 1528 C C . ARG A 1 194 ? 10.787 -5.486 -11.155 1.00 89.38 194 ARG A C 1
ATOM 1530 O O . ARG A 1 194 ? 9.844 -4.855 -11.624 1.00 89.38 194 ARG A O 1
ATOM 1537 N N . VAL A 1 195 ? 11.240 -5.281 -9.917 1.00 91.81 195 VAL A N 1
ATOM 1538 C CA . VAL A 1 195 ? 10.618 -4.336 -8.987 1.00 91.81 195 VAL A CA 1
ATOM 1539 C C . VAL A 1 195 ? 11.492 -3.105 -8.770 1.00 91.81 195 VAL A C 1
ATOM 1541 O O . VAL A 1 195 ? 12.646 -3.178 -8.357 1.00 91.81 195 VAL A O 1
ATOM 1544 N N . ALA A 1 196 ? 10.888 -1.934 -8.955 1.00 92.50 196 ALA A N 1
ATOM 1545 C CA . ALA A 1 196 ? 11.480 -0.656 -8.593 1.00 92.50 196 ALA A CA 1
ATOM 1546 C C . ALA A 1 196 ? 10.811 -0.079 -7.342 1.00 92.50 196 ALA A C 1
ATOM 1548 O O . ALA A 1 196 ? 9.602 -0.203 -7.131 1.00 92.50 196 ALA A O 1
ATOM 1549 N N . VAL A 1 197 ? 11.603 0.616 -6.527 1.00 95.12 197 VAL A N 1
ATOM 1550 C CA . VAL A 1 197 ? 11.174 1.230 -5.267 1.00 95.12 197 VAL A CA 1
ATOM 1551 C C . VAL A 1 197 ? 11.095 2.742 -5.426 1.00 95.12 197 VAL A C 1
ATOM 1553 O O . VAL A 1 197 ? 12.058 3.404 -5.811 1.00 95.12 197 VAL A O 1
ATOM 1556 N N . LEU A 1 198 ? 9.947 3.319 -5.088 1.00 96.88 198 LEU A N 1
ATOM 1557 C CA . LEU A 1 198 ? 9.697 4.754 -5.125 1.00 96.88 198 LEU A CA 1
ATOM 1558 C C . LEU A 1 198 ? 9.323 5.268 -3.738 1.00 96.88 198 LEU A C 1
ATOM 1560 O O . LEU A 1 198 ? 8.435 4.729 -3.086 1.00 96.88 198 LEU A O 1
ATOM 1564 N N . ILE A 1 199 ? 9.928 6.375 -3.310 1.00 95.81 199 ILE A N 1
ATOM 1565 C CA . ILE A 1 199 ? 9.472 7.118 -2.130 1.00 95.81 199 ILE A CA 1
ATOM 1566 C C . ILE A 1 199 ? 8.653 8.304 -2.612 1.00 95.81 199 ILE A C 1
ATOM 1568 O O . ILE A 1 199 ? 9.189 9.257 -3.182 1.00 95.81 199 ILE A O 1
ATOM 1572 N N . ILE A 1 200 ? 7.352 8.268 -2.352 1.00 96.19 200 ILE A N 1
ATOM 1573 C CA . ILE A 1 200 ? 6.407 9.310 -2.754 1.00 96.19 200 ILE A CA 1
ATOM 1574 C C . ILE A 1 200 ? 5.786 9.983 -1.539 1.00 96.19 200 ILE A C 1
ATOM 1576 O O . ILE A 1 200 ? 5.744 9.422 -0.447 1.00 96.19 200 ILE A O 1
ATOM 1580 N N . LYS A 1 201 ? 5.294 11.208 -1.724 1.00 95.25 201 LYS A N 1
ATOM 1581 C CA . LYS A 1 201 ? 4.672 11.982 -0.653 1.00 95.25 201 LYS A CA 1
ATOM 1582 C C . LYS A 1 201 ? 3.178 12.158 -0.890 1.00 95.25 201 LYS A C 1
ATOM 1584 O O . LYS A 1 201 ? 2.761 12.644 -1.941 1.00 95.25 201 LYS A O 1
ATOM 1589 N N . GLY A 1 202 ? 2.400 11.832 0.131 1.00 94.12 202 GLY A N 1
ATOM 1590 C CA . GLY A 1 202 ? 0.973 12.083 0.211 1.00 94.12 202 GLY A CA 1
ATOM 1591 C C . GLY A 1 202 ? 0.101 10.994 -0.413 1.00 94.12 202 GLY A C 1
ATOM 1592 O O . GLY A 1 202 ? 0.437 10.416 -1.448 1.00 94.12 202 GLY A O 1
ATOM 1593 N N . ILE A 1 203 ? -1.066 10.753 0.191 1.00 92.88 203 ILE A N 1
ATOM 1594 C CA . ILE A 1 203 ? -2.035 9.757 -0.298 1.00 92.88 203 ILE A CA 1
ATOM 1595 C C . ILE A 1 203 ? -2.562 10.078 -1.705 1.00 92.88 203 ILE A C 1
ATOM 1597 O O . ILE A 1 203 ? -2.738 9.178 -2.518 1.00 92.88 203 ILE A O 1
ATOM 1601 N N . HIS A 1 204 ? -2.711 11.361 -2.053 1.00 92.19 204 HIS A N 1
ATOM 1602 C CA . HIS A 1 204 ? -3.170 11.763 -3.388 1.00 92.19 204 HIS A CA 1
ATOM 1603 C C . HIS A 1 204 ? -2.223 11.301 -4.506 1.00 92.19 204 HIS A C 1
ATOM 1605 O O . HIS A 1 204 ? -2.650 11.131 -5.647 1.00 92.19 204 HIS A O 1
ATOM 1611 N N . THR A 1 205 ? -0.925 11.166 -4.202 1.00 94.94 205 THR A N 1
ATOM 1612 C CA . THR A 1 205 ? 0.081 10.735 -5.175 1.00 94.94 205 THR A CA 1
ATOM 1613 C C . THR A 1 205 ? -0.118 9.257 -5.476 1.00 94.94 205 THR A C 1
ATOM 1615 O O . THR A 1 205 ? -0.101 8.890 -6.645 1.00 94.94 205 THR A O 1
ATOM 1618 N N . ILE A 1 206 ? -0.411 8.445 -4.450 1.00 94.62 206 ILE A N 1
ATOM 1619 C CA . ILE A 1 206 ? -0.796 7.036 -4.611 1.00 94.62 206 ILE A CA 1
ATOM 1620 C C . ILE A 1 206 ? -2.070 6.942 -5.449 1.00 94.62 206 ILE A C 1
ATOM 1622 O O . ILE A 1 206 ? -2.075 6.265 -6.466 1.00 94.62 206 ILE A O 1
ATOM 1626 N N . GLU A 1 207 ? -3.139 7.650 -5.075 1.00 93.62 207 GLU A N 1
ATOM 1627 C CA . GLU A 1 207 ? -4.426 7.523 -5.774 1.00 93.62 207 GLU A CA 1
ATOM 1628 C C . GLU A 1 207 ? -4.333 7.858 -7.264 1.00 93.62 207 GLU A C 1
ATOM 1630 O O . GLU A 1 207 ? -4.957 7.188 -8.086 1.00 93.62 207 GLU A O 1
ATOM 1635 N N . LYS A 1 208 ? -3.543 8.876 -7.621 1.00 92.81 208 LYS A N 1
ATOM 1636 C CA . LYS A 1 208 ? -3.264 9.206 -9.021 1.00 92.81 208 LYS A CA 1
ATOM 1637 C C . LYS A 1 208 ? -2.379 8.159 -9.688 1.00 92.81 208 LYS A C 1
ATOM 1639 O O . LYS A 1 208 ? -2.674 7.788 -10.815 1.00 92.81 208 LYS A O 1
ATOM 1644 N N . ALA A 1 209 ? -1.344 7.670 -9.004 1.00 93.94 209 ALA A N 1
ATOM 1645 C CA . ALA A 1 209 ? -0.450 6.634 -9.520 1.00 93.94 209 ALA A CA 1
ATOM 1646 C C . ALA A 1 209 ? -1.195 5.332 -9.845 1.00 93.94 209 ALA A C 1
ATOM 1648 O O . ALA A 1 209 ? -0.929 4.732 -10.876 1.00 93.94 209 ALA A O 1
ATOM 1649 N N . LEU A 1 210 ? -2.180 4.947 -9.029 1.00 92.25 210 LEU A N 1
ATOM 1650 C CA . LEU A 1 210 ? -3.025 3.771 -9.269 1.00 92.25 210 LEU A CA 1
ATOM 1651 C C . LEU A 1 210 ? -3.924 3.897 -10.509 1.00 92.25 210 LEU A C 1
ATOM 1653 O O . LEU A 1 210 ? -4.387 2.887 -11.026 1.00 92.25 210 LEU A O 1
ATOM 1657 N N . GLN A 1 211 ? -4.191 5.121 -10.969 1.00 87.25 211 GLN A N 1
ATOM 1658 C CA . GLN A 1 211 ? -5.054 5.414 -12.120 1.00 87.25 211 GLN A CA 1
ATOM 1659 C C . GLN A 1 211 ? -4.263 5.875 -13.354 1.00 87.25 211 GLN A C 1
ATOM 1661 O O . GLN A 1 211 ? -4.857 6.101 -14.411 1.00 87.25 211 GLN A O 1
ATOM 1666 N N . LEU A 1 212 ? -2.949 6.080 -13.226 1.00 84.50 212 LEU A N 1
ATOM 1667 C CA . LEU A 1 212 ? -2.134 6.637 -14.295 1.00 84.50 212 LEU A CA 1
ATOM 1668 C C . LEU A 1 212 ? -1.802 5.542 -15.310 1.00 84.50 212 LEU A C 1
ATOM 1670 O O . LEU A 1 212 ? -1.324 4.473 -14.947 1.00 84.50 212 LEU A O 1
ATOM 1674 N N . ARG A 1 213 ? -2.040 5.827 -16.592 1.00 81.38 213 ARG A N 1
ATOM 1675 C CA . ARG A 1 213 ? -1.582 4.987 -17.702 1.00 81.38 213 ARG A CA 1
ATOM 1676 C C . ARG A 1 213 ? -0.306 5.569 -18.286 1.00 81.38 213 ARG A C 1
ATOM 1678 O O . ARG A 1 213 ? -0.168 6.791 -18.386 1.00 81.38 213 ARG A O 1
ATOM 1685 N N . CYS A 1 214 ? 0.609 4.701 -18.690 1.00 77.06 214 CYS A N 1
ATOM 1686 C CA . CYS A 1 214 ? 1.846 5.100 -19.335 1.00 77.06 214 CYS A CA 1
ATOM 1687 C C . CYS A 1 214 ? 1.811 4.746 -20.822 1.00 77.06 214 CYS A C 1
ATOM 1689 O O . CYS A 1 214 ? 1.374 3.668 -21.201 1.00 77.06 214 CYS A O 1
ATOM 1691 N N . VAL A 1 215 ? 2.280 5.668 -21.659 1.00 77.25 215 VAL A N 1
ATOM 1692 C CA . VAL A 1 215 ? 2.440 5.475 -23.114 1.00 77.25 215 VAL A CA 1
ATOM 1693 C C . VAL A 1 215 ? 3.901 5.639 -23.539 1.00 77.25 215 VAL A C 1
ATOM 1695 O O . VAL A 1 215 ? 4.204 5.865 -24.705 1.00 77.25 215 VAL A O 1
ATOM 1698 N N . VAL A 1 216 ? 4.809 5.631 -22.565 1.00 81.00 216 VAL A N 1
ATOM 1699 C CA . VAL A 1 216 ? 6.246 5.766 -22.793 1.00 81.00 216 VAL A CA 1
ATOM 1700 C C . VAL A 1 216 ? 6.813 4.400 -23.140 1.00 81.00 216 VAL A C 1
ATOM 1702 O O . VAL A 1 216 ? 6.519 3.436 -22.437 1.00 81.00 216 VAL A O 1
ATOM 1705 N N . GLU A 1 217 ? 7.680 4.368 -24.152 1.00 79.94 217 GLU A N 1
ATOM 1706 C CA . GLU A 1 217 ? 8.385 3.158 -24.566 1.00 79.94 217 GLU A CA 1
ATOM 1707 C C . GLU A 1 217 ? 9.144 2.505 -23.398 1.00 79.94 217 GLU A C 1
ATOM 1709 O O . GLU A 1 217 ? 9.988 3.143 -22.748 1.00 79.94 217 GLU A O 1
ATOM 1714 N N . GLY A 1 218 ? 8.833 1.235 -23.139 1.00 79.81 218 GLY A N 1
ATOM 1715 C CA . GLY A 1 218 ? 9.394 0.422 -22.062 1.00 79.81 218 GLY A CA 1
ATOM 1716 C C . GLY A 1 218 ? 8.729 0.611 -20.695 1.00 79.81 218 GLY A C 1
ATOM 1717 O O . GLY A 1 218 ? 9.189 0.026 -19.718 1.00 79.81 218 GLY A O 1
ATOM 1718 N N . LEU A 1 219 ? 7.687 1.439 -20.576 1.00 87.25 219 LEU A N 1
ATOM 1719 C CA . LEU A 1 219 ? 6.920 1.630 -19.338 1.00 87.25 219 LEU A CA 1
ATOM 1720 C C . LEU A 1 219 ? 5.410 1.397 -19.539 1.00 87.25 219 LEU A C 1
ATOM 1722 O O . LEU A 1 219 ? 4.617 1.725 -18.662 1.00 87.25 219 LEU A O 1
ATOM 1726 N N . GLU A 1 220 ? 4.988 0.865 -20.680 1.00 85.94 220 GLU A N 1
ATOM 1727 C CA . GLU A 1 220 ? 3.586 0.759 -21.101 1.00 85.94 220 GLU A CA 1
ATOM 1728 C C . GLU A 1 220 ? 2.738 -0.059 -20.124 1.00 85.94 220 GLU A C 1
ATOM 1730 O O . GLU A 1 220 ? 1.576 0.268 -19.885 1.00 85.94 220 GLU A O 1
ATOM 1735 N N . ASN A 1 221 ? 3.342 -1.081 -19.513 1.00 86.62 221 ASN A N 1
ATOM 1736 C CA . ASN A 1 221 ? 2.681 -1.977 -18.567 1.00 86.62 221 ASN A CA 1
ATOM 1737 C C . ASN A 1 221 ? 3.005 -1.645 -17.105 1.00 86.62 221 ASN A C 1
ATOM 1739 O O . ASN A 1 221 ? 2.697 -2.442 -16.215 1.00 86.62 221 ASN A O 1
ATOM 1743 N N . VAL A 1 222 ? 3.615 -0.479 -16.841 1.00 91.00 222 VAL A N 1
ATOM 1744 C CA . VAL A 1 222 ? 3.985 -0.090 -15.480 1.00 91.00 222 VAL A CA 1
ATOM 1745 C C . VAL A 1 222 ? 2.754 -0.011 -14.596 1.00 91.00 222 VAL A C 1
ATOM 1747 O O . VAL A 1 222 ? 1.790 0.701 -14.883 1.00 91.00 222 VAL A O 1
ATOM 1750 N N . LYS A 1 223 ? 2.825 -0.711 -13.468 1.00 91.50 223 LYS A N 1
ATOM 1751 C CA . LYS A 1 223 ? 1.779 -0.757 -12.456 1.00 91.50 223 LYS A CA 1
ATOM 1752 C C . LYS A 1 223 ? 2.380 -0.654 -11.064 1.00 91.50 223 LYS A C 1
ATOM 1754 O O . LYS A 1 223 ? 3.507 -1.067 -10.813 1.00 91.50 223 LYS A O 1
ATOM 1759 N N . VAL A 1 224 ? 1.593 -0.126 -10.133 1.00 94.12 224 VAL A N 1
ATOM 1760 C CA . VAL A 1 224 ? 1.922 -0.168 -8.704 1.00 94.12 224 VAL A CA 1
ATOM 1761 C C . VAL A 1 224 ? 1.548 -1.543 -8.165 1.00 94.12 224 VAL A C 1
ATOM 1763 O O . VAL A 1 224 ? 0.368 -1.885 -8.176 1.00 94.12 224 VAL A O 1
ATOM 1766 N N . CYS A 1 225 ? 2.504 -2.337 -7.708 1.00 92.38 225 CYS A N 1
ATOM 1767 C CA . CYS A 1 225 ? 2.215 -3.658 -7.140 1.00 92.38 225 CYS A CA 1
ATOM 1768 C C . CYS A 1 225 ? 1.831 -3.542 -5.670 1.00 92.38 225 CYS A C 1
ATOM 1770 O O . CYS A 1 225 ? 0.831 -4.095 -5.228 1.00 92.38 225 CYS A O 1
ATOM 1772 N N . GLU A 1 226 ? 2.578 -2.735 -4.922 1.00 94.19 226 GLU A N 1
ATOM 1773 C CA . GLU A 1 226 ? 2.380 -2.607 -3.488 1.00 94.19 226 GLU A CA 1
ATOM 1774 C C . GLU A 1 226 ? 2.747 -1.204 -3.005 1.00 94.19 226 GLU A C 1
ATOM 1776 O O . GLU A 1 226 ? 3.667 -0.562 -3.503 1.00 94.19 226 GLU A O 1
ATOM 1781 N N . VAL A 1 227 ? 2.051 -0.735 -1.978 1.00 96.06 227 VAL A N 1
ATOM 1782 C CA . VAL A 1 227 ? 2.530 0.324 -1.096 1.00 96.06 227 VAL A CA 1
ATOM 1783 C C . VAL A 1 227 ? 2.836 -0.310 0.254 1.00 96.06 227 VAL A C 1
ATOM 1785 O O . VAL A 1 227 ? 1.950 -0.898 0.883 1.00 96.06 227 VAL A O 1
ATOM 1788 N N . ALA A 1 228 ? 4.090 -0.187 0.686 1.00 91.88 228 ALA A N 1
ATOM 1789 C CA . ALA A 1 228 ? 4.590 -0.849 1.880 1.00 91.88 228 ALA A CA 1
ATOM 1790 C C . ALA A 1 228 ? 3.758 -0.456 3.116 1.00 91.88 228 ALA A C 1
ATOM 1792 O O . ALA A 1 228 ? 3.387 0.718 3.269 1.00 91.88 228 ALA A O 1
ATOM 1793 N N . PRO A 1 229 ? 3.464 -1.414 4.013 1.00 90.12 229 PRO A N 1
ATOM 1794 C CA . PRO A 1 229 ? 2.758 -1.124 5.250 1.00 90.12 229 PRO A CA 1
ATOM 1795 C C . PRO A 1 229 ? 3.594 -0.203 6.156 1.00 90.12 229 PRO A C 1
ATOM 1797 O O . PRO A 1 229 ? 4.798 -0.030 5.946 1.00 90.12 229 PRO A O 1
ATOM 1800 N N . PRO A 1 230 ? 2.981 0.387 7.197 1.00 85.81 230 PRO A N 1
ATOM 1801 C CA . PRO A 1 230 ? 3.750 1.017 8.262 1.00 85.81 230 PRO A CA 1
ATOM 1802 C C . PRO A 1 230 ? 4.795 0.046 8.838 1.00 85.81 230 PRO A C 1
ATOM 1804 O O . PRO A 1 230 ? 4.530 -1.155 8.855 1.00 85.81 230 PRO A O 1
ATOM 1807 N N . PRO A 1 231 ? 5.952 0.529 9.320 1.00 79.44 231 PRO A N 1
ATOM 1808 C CA . PRO A 1 231 ? 6.960 -0.340 9.920 1.00 79.44 231 PRO A CA 1
ATOM 1809 C C . PRO A 1 231 ? 6.395 -1.070 11.147 1.00 79.44 231 PRO A C 1
ATOM 1811 O O . PRO A 1 231 ? 5.500 -0.566 11.831 1.00 79.44 231 PRO A O 1
ATOM 1814 N N . LYS A 1 232 ? 6.923 -2.267 11.426 1.00 75.00 232 LYS A N 1
ATOM 1815 C CA . LYS A 1 232 ? 6.634 -2.996 12.669 1.00 75.00 232 LYS A CA 1
ATOM 1816 C C . LYS A 1 232 ? 7.105 -2.137 13.850 1.00 75.00 232 LYS A C 1
ATOM 1818 O O . LYS A 1 232 ? 8.203 -1.586 13.792 1.00 75.00 232 LYS A O 1
ATOM 1823 N N . ASN A 1 233 ? 6.286 -2.005 14.895 1.00 58.34 233 ASN A N 1
ATOM 1824 C CA . ASN A 1 233 ? 6.629 -1.205 16.077 1.00 58.34 233 ASN A CA 1
ATOM 1825 C C . ASN A 1 233 ? 8.031 -1.582 16.597 1.00 58.34 233 ASN A C 1
ATOM 1827 O O . ASN A 1 233 ? 8.327 -2.764 16.763 1.00 58.34 233 ASN A O 1
ATOM 1831 N N . GLY A 1 234 ? 8.890 -0.584 16.830 1.00 45.25 234 GLY A N 1
ATOM 1832 C CA . GLY A 1 234 ? 10.278 -0.788 17.269 1.00 45.25 234 GLY A CA 1
ATOM 1833 C C . GLY A 1 234 ? 11.301 -0.977 16.140 1.00 45.25 234 GLY A C 1
ATOM 1834 O O . GLY A 1 234 ? 12.501 -0.975 16.411 1.00 45.25 234 GLY A O 1
ATOM 1835 N N . ALA A 1 235 ? 10.873 -1.067 14.876 1.00 40.59 235 ALA A N 1
ATOM 1836 C CA . ALA A 1 235 ? 11.776 -1.025 13.731 1.00 40.59 235 ALA A CA 1
ATOM 1837 C C . ALA A 1 235 ? 12.249 0.419 13.487 1.00 40.59 235 ALA A C 1
ATOM 1839 O O . ALA A 1 235 ? 11.653 1.180 12.728 1.00 40.59 235 ALA A O 1
ATOM 1840 N N . LEU A 1 236 ? 13.349 0.808 14.135 1.00 35.66 236 LEU A N 1
ATOM 1841 C CA . LEU A 1 236 ? 14.102 2.003 13.760 1.00 35.66 236 LEU A CA 1
ATOM 1842 C C . LEU A 1 236 ? 14.624 1.821 12.327 1.00 35.66 236 LEU A C 1
ATOM 1844 O O . LEU A 1 236 ? 15.613 1.127 12.099 1.00 35.66 236 LEU A O 1
ATOM 1848 N N . CYS A 1 237 ? 13.980 2.456 11.346 1.00 33.41 237 CYS A N 1
ATOM 1849 C CA . CYS A 1 237 ? 14.525 2.570 9.994 1.00 33.41 237 CYS A CA 1
ATOM 1850 C C . CYS A 1 237 ? 15.698 3.565 9.982 1.00 33.41 237 CYS A C 1
ATOM 1852 O O . CYS A 1 237 ? 15.578 4.689 9.499 1.00 33.41 237 CYS A O 1
ATOM 1854 N N . CYS A 1 238 ? 16.847 3.132 10.494 1.00 30.62 238 CYS A N 1
ATOM 1855 C CA . CYS A 1 238 ? 18.133 3.799 10.330 1.00 30.62 238 CYS A CA 1
ATOM 1856 C C . CYS A 1 238 ? 18.996 2.988 9.352 1.00 30.62 238 CYS A C 1
ATOM 1858 O O . CYS A 1 238 ? 19.933 2.333 9.781 1.00 30.62 238 CYS A O 1
ATOM 1860 N N . GLY A 1 239 ? 18.653 2.994 8.056 1.00 31.58 239 GLY A N 1
ATOM 1861 C CA . GLY A 1 239 ? 19.566 2.682 6.936 1.00 31.58 239 GLY A CA 1
ATOM 1862 C C . GLY A 1 239 ? 20.485 1.449 7.034 1.00 31.58 239 GLY A C 1
ATOM 1863 O O . GLY A 1 239 ? 21.561 1.474 6.447 1.00 31.58 239 GLY A O 1
ATOM 1864 N N . GLY A 1 240 ? 20.099 0.398 7.756 1.00 30.59 240 GLY A N 1
ATOM 1865 C CA . GLY A 1 240 ? 20.884 -0.823 7.966 1.00 30.59 240 GLY A CA 1
ATOM 1866 C C . GLY A 1 240 ? 19.985 -2.062 8.005 1.00 30.59 240 GLY A C 1
ATOM 1867 O O . GLY A 1 240 ? 18.760 -1.907 7.961 1.00 30.59 240 GLY A O 1
ATOM 1868 N N . PRO A 1 241 ? 20.563 -3.281 8.042 1.00 28.11 241 PRO A N 1
ATOM 1869 C CA . PRO A 1 241 ? 19.807 -4.525 7.942 1.00 28.11 241 PRO A CA 1
ATOM 1870 C C . PRO A 1 241 ? 18.683 -4.561 8.976 1.00 28.11 241 PRO A C 1
ATOM 1872 O O . PRO A 1 241 ? 18.864 -4.180 10.134 1.00 28.11 241 PRO A O 1
ATOM 1875 N N . VAL A 1 242 ? 17.508 -4.988 8.512 1.00 34.72 242 VAL A N 1
ATOM 1876 C CA . VAL A 1 242 ? 16.279 -5.089 9.296 1.00 34.72 242 VAL A CA 1
ATOM 1877 C C . VAL A 1 242 ? 16.539 -6.013 10.484 1.00 34.72 242 VAL A C 1
ATOM 1879 O O . VAL A 1 242 ? 16.501 -7.232 10.353 1.00 34.72 242 VAL A O 1
ATOM 1882 N N . MET A 1 243 ? 16.795 -5.440 11.658 1.00 27.89 243 MET A N 1
ATOM 1883 C CA . MET A 1 243 ? 16.719 -6.186 12.908 1.00 27.89 243 MET A CA 1
ATOM 1884 C C . MET A 1 243 ? 15.232 -6.405 13.171 1.00 27.89 243 MET A C 1
ATOM 1886 O O . MET A 1 243 ? 14.542 -5.524 13.686 1.00 27.89 243 MET A O 1
ATOM 1890 N N . THR A 1 244 ? 14.711 -7.550 12.730 1.00 34.50 244 THR A N 1
ATOM 1891 C CA . THR A 1 244 ? 13.348 -7.984 13.028 1.00 34.50 244 THR A CA 1
ATOM 1892 C C . THR A 1 244 ? 13.245 -8.227 14.529 1.00 34.50 244 THR A C 1
ATOM 1894 O O . THR A 1 244 ? 13.491 -9.328 15.011 1.00 34.50 244 THR A O 1
ATOM 1897 N N . TRP A 1 245 ? 12.907 -7.189 15.291 1.00 35.69 245 TRP A N 1
ATOM 1898 C CA . TRP A 1 245 ? 12.413 -7.378 16.646 1.00 35.69 245 TRP A CA 1
ATOM 1899 C C . TRP A 1 245 ? 11.058 -8.075 16.540 1.00 35.69 245 TRP A C 1
ATOM 1901 O O . TRP A 1 245 ? 10.108 -7.542 15.952 1.00 35.69 245 TRP A O 1
ATOM 1911 N N . ASP A 1 246 ? 10.996 -9.311 17.032 1.00 39.88 246 ASP A N 1
ATOM 1912 C CA . ASP A 1 246 ? 9.768 -10.087 17.082 1.00 39.88 246 ASP A CA 1
ATOM 1913 C C . ASP A 1 246 ? 9.236 -10.158 18.519 1.00 39.88 246 ASP A C 1
ATOM 1915 O O . ASP A 1 246 ? 9.722 -10.964 19.310 1.00 39.88 246 ASP A O 1
ATOM 1919 N N . PRO A 1 247 ? 8.266 -9.301 18.895 1.00 39.41 247 PRO A N 1
ATOM 1920 C CA . PRO A 1 247 ? 7.726 -9.278 20.252 1.00 39.41 247 PRO A CA 1
ATOM 1921 C C . PRO A 1 247 ? 6.987 -10.574 20.626 1.00 39.41 247 PRO A C 1
ATOM 1923 O O . PRO A 1 247 ? 6.804 -10.837 21.812 1.00 39.41 247 PRO A O 1
ATOM 1926 N N . GLU A 1 248 ? 6.599 -11.405 19.648 1.00 42.72 248 GLU A N 1
ATOM 1927 C CA . GLU A 1 248 ? 6.005 -12.730 19.886 1.00 42.72 248 GLU A CA 1
ATOM 1928 C C . GLU A 1 248 ? 7.025 -13.740 20.441 1.00 42.72 248 GLU A C 1
ATOM 1930 O O . GLU A 1 248 ? 6.663 -14.597 21.249 1.00 42.72 248 GLU A O 1
ATOM 1935 N N . PHE A 1 249 ? 8.310 -13.609 20.085 1.00 39.19 249 PHE A N 1
ATOM 1936 C CA . PHE A 1 249 ? 9.356 -14.534 20.532 1.00 39.19 249 PHE A CA 1
ATOM 1937 C C . PHE A 1 249 ? 9.711 -14.333 22.017 1.00 39.19 249 PHE A C 1
ATOM 1939 O O . PHE A 1 249 ? 9.931 -15.308 22.735 1.00 39.19 249 PHE A O 1
ATOM 1946 N N . ASP A 1 250 ? 9.661 -13.090 22.511 1.00 43.09 250 ASP A N 1
ATOM 1947 C CA . ASP A 1 250 ? 10.016 -12.737 23.897 1.00 43.09 250 ASP A CA 1
ATOM 1948 C C . ASP A 1 250 ? 8.840 -12.854 24.899 1.00 43.09 250 ASP A C 1
ATOM 1950 O O . ASP A 1 250 ? 9.039 -12.704 26.104 1.00 43.09 250 ASP A O 1
ATOM 1954 N N . ALA A 1 251 ? 7.613 -13.154 24.448 1.00 44.78 251 ALA A N 1
ATOM 1955 C CA . ALA A 1 251 ? 6.419 -13.260 25.305 1.00 44.78 251 ALA A CA 1
ATOM 1956 C C . ALA A 1 251 ? 6.125 -14.681 25.843 1.00 44.78 251 ALA A C 1
ATOM 1958 O O . ALA A 1 251 ? 5.112 -14.891 26.520 1.00 44.78 251 ALA A O 1
ATOM 1959 N N . THR A 1 252 ? 6.990 -15.660 25.555 1.00 46.47 252 THR A N 1
ATOM 1960 C CA . THR A 1 252 ? 6.791 -17.085 25.890 1.00 46.47 252 THR A CA 1
ATOM 1961 C C . THR A 1 252 ? 7.245 -17.489 27.297 1.00 46.47 252 THR A C 1
ATOM 1963 O O . THR A 1 252 ? 7.052 -18.643 27.682 1.00 46.47 252 THR A O 1
ATOM 1966 N N . ALA A 1 253 ? 7.798 -16.570 28.098 1.00 47.06 253 ALA A N 1
ATOM 1967 C CA . ALA A 1 253 ? 8.165 -16.876 29.478 1.00 47.06 253 ALA A CA 1
ATOM 1968 C C . ALA A 1 253 ? 6.906 -17.241 30.306 1.00 47.06 253 ALA A C 1
ATOM 1970 O O . ALA A 1 253 ? 5.944 -16.461 30.330 1.00 47.06 253 ALA A O 1
ATOM 1971 N N . PRO A 1 254 ? 6.880 -18.411 30.976 1.00 50.56 254 PRO A N 1
ATOM 1972 C CA . PRO A 1 254 ? 5.813 -18.770 31.904 1.00 50.56 254 PRO A CA 1
ATOM 1973 C C . PRO A 1 254 ? 5.654 -17.700 32.988 1.00 50.56 254 PRO A C 1
ATOM 1975 O O . PRO A 1 254 ? 6.641 -17.118 33.439 1.00 50.56 254 PRO A O 1
ATOM 1978 N N . GLU A 1 255 ? 4.421 -17.457 33.437 1.00 54.12 255 GLU A N 1
ATOM 1979 C CA . GLU A 1 255 ? 4.193 -16.688 34.663 1.00 54.12 255 GLU A CA 1
ATOM 1980 C C . GLU A 1 255 ? 4.780 -17.490 35.833 1.00 54.12 255 GLU A C 1
ATOM 1982 O O . GLU A 1 255 ? 4.155 -18.435 36.308 1.00 54.12 255 GLU A O 1
ATOM 1987 N N . ASP A 1 256 ? 6.003 -17.166 36.262 1.00 56.59 256 ASP A N 1
ATOM 1988 C CA . ASP A 1 256 ? 6.578 -17.724 37.484 1.00 56.59 256 ASP A CA 1
ATOM 1989 C C . ASP A 1 256 ? 5.990 -16.965 38.686 1.00 56.59 256 ASP A C 1
ATOM 1991 O O . ASP A 1 256 ? 6.306 -15.785 38.885 1.00 56.59 256 ASP A O 1
ATOM 1995 N N . PRO A 1 257 ? 5.129 -17.602 39.502 1.00 58.41 257 PRO A N 1
ATOM 1996 C CA . PRO A 1 257 ? 4.488 -16.954 40.642 1.00 58.41 257 PRO A CA 1
ATOM 1997 C C . PRO A 1 257 ? 5.475 -16.540 41.745 1.00 58.41 257 PRO A C 1
ATOM 1999 O O . PRO A 1 257 ? 5.079 -15.817 42.659 1.00 58.41 257 PRO A O 1
ATOM 2002 N N . ASN A 1 258 ? 6.738 -16.977 41.677 1.00 63.34 258 ASN A N 1
ATOM 2003 C CA . ASN A 1 258 ? 7.780 -16.605 42.633 1.00 63.34 258 ASN A CA 1
ATOM 2004 C C . ASN A 1 258 ? 8.541 -15.330 42.238 1.00 63.34 258 ASN A C 1
ATOM 2006 O O . ASN A 1 258 ? 9.353 -14.841 43.026 1.00 63.34 258 ASN A O 1
ATOM 2010 N N . LEU A 1 259 ? 8.304 -14.783 41.041 1.00 64.19 259 LEU A N 1
ATOM 2011 C CA . LEU A 1 259 ? 8.942 -13.547 40.599 1.00 64.19 259 LEU A CA 1
ATOM 2012 C C . LEU A 1 259 ? 8.202 -12.303 41.128 1.00 64.19 259 LEU A C 1
ATOM 2014 O O . LEU A 1 259 ? 6.971 -12.297 41.237 1.00 64.19 259 LEU A O 1
ATOM 2018 N N . PRO A 1 260 ? 8.933 -11.227 41.476 1.00 66.06 260 PRO A N 1
ATOM 2019 C CA . PRO A 1 260 ? 8.324 -10.010 41.998 1.00 66.06 260 PRO A CA 1
ATOM 2020 C C . PRO A 1 260 ? 7.445 -9.345 40.933 1.00 66.06 260 PRO A C 1
ATOM 2022 O O . PRO A 1 260 ? 7.802 -9.270 39.766 1.00 66.06 260 PRO A O 1
ATOM 2025 N N . LYS A 1 261 ? 6.273 -8.828 41.309 1.00 65.12 261 LYS A N 1
ATOM 2026 C CA . LYS A 1 261 ? 5.377 -8.208 40.321 1.00 65.12 261 LYS A CA 1
ATOM 2027 C C . LYS A 1 261 ? 6.050 -6.983 39.683 1.00 65.12 261 LYS A C 1
ATOM 2029 O O . LYS A 1 261 ? 6.519 -6.124 40.432 1.00 65.12 261 LYS A O 1
ATOM 2034 N N . PRO A 1 262 ? 6.070 -6.874 38.342 1.00 66.00 262 PRO A N 1
ATOM 2035 C CA . PRO A 1 262 ? 6.685 -5.738 37.678 1.00 66.00 262 PRO A CA 1
ATOM 2036 C C . PRO A 1 262 ? 5.930 -4.438 37.999 1.00 66.00 262 PRO A C 1
ATOM 2038 O O . PRO A 1 262 ? 4.709 -4.465 38.207 1.00 66.00 262 PRO A O 1
ATOM 2041 N N . PRO A 1 263 ? 6.627 -3.290 38.028 1.00 66.31 263 PRO A N 1
ATOM 2042 C CA . PRO A 1 263 ? 5.995 -1.994 38.221 1.00 66.31 263 PRO A CA 1
ATOM 2043 C C . PRO A 1 263 ? 5.055 -1.685 37.048 1.00 66.31 263 PRO A C 1
ATOM 2045 O O . PRO A 1 263 ? 5.302 -2.136 35.929 1.00 66.31 263 PRO A O 1
ATOM 2048 N N . PRO A 1 264 ? 3.976 -0.914 37.269 1.00 61.38 264 PRO A N 1
ATOM 2049 C CA . PRO A 1 264 ? 3.086 -0.504 36.190 1.00 61.38 264 PRO A CA 1
ATOM 2050 C C . PRO A 1 264 ? 3.853 0.267 35.110 1.00 61.38 264 PRO A C 1
ATOM 2052 O O . PRO A 1 264 ? 4.785 1.013 35.408 1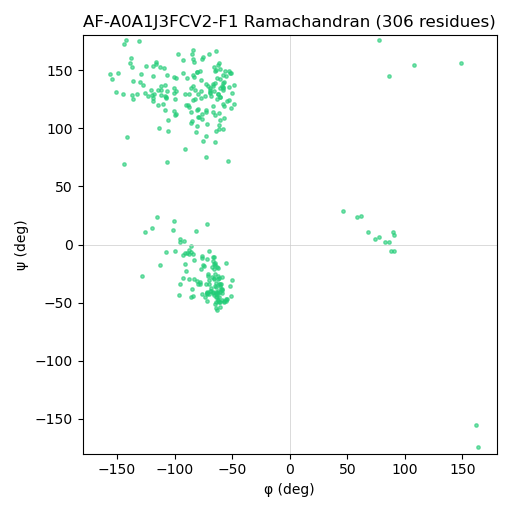.00 61.38 264 PRO A O 1
ATOM 2055 N N . SER A 1 265 ? 3.442 0.092 33.852 1.00 57.88 265 SER A N 1
ATOM 2056 C CA . SER A 1 265 ? 4.068 0.754 32.707 1.00 57.88 265 SER A CA 1
ATOM 2057 C C . SER A 1 265 ? 4.001 2.269 32.890 1.00 57.88 265 SER A C 1
ATOM 2059 O O . SER A 1 265 ? 2.917 2.844 32.985 1.00 57.88 265 SER A O 1
ATOM 2061 N N . PHE A 1 266 ? 5.162 2.930 32.910 1.00 52.97 266 PHE A N 1
ATOM 2062 C CA . PHE A 1 266 ? 5.235 4.394 32.956 1.00 52.97 266 PHE A CA 1
ATOM 2063 C C . PHE A 1 266 ? 4.594 5.035 31.711 1.00 52.97 266 PHE A C 1
ATOM 2065 O O . PHE A 1 266 ? 4.069 6.147 31.761 1.00 52.97 266 PHE A O 1
ATOM 2072 N N . TRP A 1 267 ? 4.595 4.304 30.595 1.00 46.03 267 TRP A N 1
ATOM 2073 C CA . TRP A 1 267 ? 4.166 4.772 29.281 1.00 46.03 267 TRP A CA 1
ATOM 2074 C C . TRP A 1 267 ? 2.681 4.518 28.990 1.00 46.03 267 TRP A C 1
ATOM 2076 O O . TRP A 1 267 ? 2.172 5.002 27.979 1.00 46.03 267 TRP A O 1
ATOM 2086 N N . SER A 1 268 ? 1.962 3.792 29.859 1.00 47.47 268 SER A N 1
ATOM 2087 C CA . SER A 1 268 ? 0.606 3.318 29.568 1.00 47.47 268 SER A CA 1
ATOM 2088 C C . SER A 1 268 ? -0.349 3.510 30.754 1.00 47.47 268 SER A C 1
ATOM 2090 O O . SER A 1 268 ? -0.119 3.024 31.853 1.00 47.47 268 SER A O 1
ATOM 2092 N N . LYS A 1 269 ? -1.487 4.187 30.532 1.00 48.03 269 LYS A N 1
ATOM 2093 C CA . LYS A 1 269 ? -2.556 4.385 31.544 1.00 48.03 269 LYS A CA 1
ATOM 2094 C C . LYS A 1 269 ? -3.510 3.180 31.685 1.00 48.03 269 LYS A C 1
ATOM 2096 O O . LYS A 1 269 ? -4.585 3.309 32.269 1.00 48.03 269 LYS A O 1
ATOM 2101 N N . ARG A 1 270 ? -3.172 2.028 31.096 1.00 47.44 270 ARG A N 1
ATOM 2102 C CA . ARG A 1 270 ? -3.972 0.788 31.115 1.00 47.44 270 ARG A CA 1
ATOM 2103 C C . ARG A 1 270 ? -3.486 -0.173 32.208 1.00 47.44 270 ARG A C 1
ATOM 2105 O O . ARG A 1 270 ? -2.350 -0.040 32.651 1.00 47.44 270 ARG A O 1
ATOM 2112 N N . PRO A 1 271 ? -4.284 -1.189 32.596 1.00 43.44 271 PRO A N 1
ATOM 2113 C CA . PRO A 1 271 ? -3.744 -2.372 33.259 1.00 43.44 271 PRO A CA 1
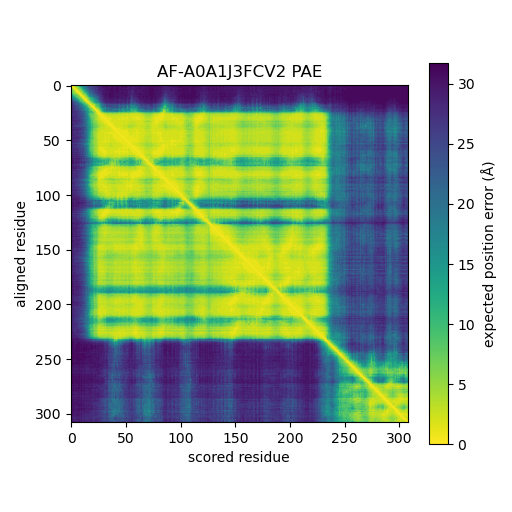ATOM 2114 C C . PRO A 1 271 ? -2.758 -3.059 32.302 1.00 43.44 271 PRO A C 1
ATOM 2116 O O . PRO A 1 271 ? -3.151 -3.716 31.339 1.00 43.44 271 PRO A O 1
ATOM 2119 N N . SER A 1 272 ? -1.473 -2.799 32.524 1.00 53.41 272 SER A N 1
ATOM 2120 C CA . SER A 1 272 ? -0.348 -3.331 31.759 1.00 53.41 272 SER A CA 1
ATOM 2121 C C . SER A 1 272 ? -0.323 -4.862 31.846 1.00 53.41 272 SER A C 1
ATOM 2123 O O . SER A 1 272 ? -0.299 -5.401 32.951 1.00 53.41 272 SER A O 1
ATOM 2125 N N . ILE A 1 273 ? -0.282 -5.567 30.710 1.00 61.47 273 ILE A N 1
ATOM 2126 C CA . ILE A 1 273 ? 0.164 -6.969 30.688 1.00 61.47 273 ILE A CA 1
ATOM 2127 C C . ILE A 1 273 ? 1.668 -6.917 30.438 1.00 61.47 273 ILE A C 1
ATOM 2129 O O . ILE A 1 273 ? 2.128 -6.966 29.299 1.00 61.47 273 ILE A O 1
ATOM 2133 N N . ILE A 1 274 ? 2.415 -6.700 31.515 1.00 64.19 274 ILE A N 1
ATOM 2134 C CA . ILE A 1 274 ? 3.875 -6.718 31.490 1.00 64.19 274 ILE A CA 1
ATOM 2135 C C . ILE A 1 274 ? 4.315 -8.154 31.720 1.00 64.19 274 ILE A C 1
ATOM 2137 O O . ILE A 1 274 ? 3.865 -8.790 32.675 1.00 64.19 274 ILE A O 1
ATOM 2141 N N . ARG A 1 275 ? 5.192 -8.654 30.853 1.00 67.88 275 ARG A N 1
ATOM 2142 C CA . ARG A 1 275 ? 5.812 -9.972 30.996 1.00 67.88 275 ARG A CA 1
ATOM 2143 C C . ARG A 1 275 ? 7.310 -9.838 31.177 1.00 67.88 275 ARG A C 1
ATOM 2145 O O . ARG A 1 275 ? 7.911 -8.858 30.746 1.00 67.88 275 ARG A O 1
ATOM 2152 N N . TYR A 1 276 ? 7.906 -10.838 31.805 1.00 66.94 276 TYR A N 1
ATOM 2153 C CA . TYR A 1 276 ? 9.349 -11.003 31.769 1.00 66.94 276 TYR A CA 1
ATOM 2154 C C . TYR A 1 276 ? 9.777 -11.411 30.365 1.00 66.94 276 TYR A C 1
ATOM 2156 O O . TYR A 1 276 ? 9.162 -12.292 29.766 1.00 66.94 276 TYR A O 1
ATOM 2164 N N . ALA A 1 277 ? 10.827 -10.771 29.858 1.00 68.50 277 ALA A N 1
ATOM 2165 C CA . ALA A 1 277 ? 11.544 -11.300 28.708 1.00 68.50 277 ALA A CA 1
ATOM 2166 C C . ALA A 1 277 ? 12.325 -12.565 29.133 1.00 68.50 277 ALA A C 1
ATOM 2168 O O . ALA A 1 277 ? 12.553 -12.762 30.334 1.00 68.50 277 ALA A O 1
ATOM 2169 N N . PRO A 1 278 ? 12.782 -13.398 28.182 1.00 68.25 278 PRO A N 1
ATOM 2170 C CA . PRO A 1 278 ? 13.706 -14.490 28.469 1.00 68.25 278 PRO A CA 1
ATOM 2171 C C . PRO A 1 278 ? 14.927 -14.011 29.266 1.00 68.25 278 PRO A C 1
ATOM 2173 O O . PRO A 1 278 ? 15.379 -12.875 29.096 1.00 68.25 278 PRO A O 1
ATOM 2176 N N . GLU A 1 279 ? 15.458 -14.878 30.135 1.00 65.75 279 GLU A N 1
ATOM 2177 C CA . GLU A 1 279 ? 16.668 -14.568 30.904 1.00 65.75 279 GLU A CA 1
ATOM 2178 C C . GLU A 1 279 ? 17.815 -14.229 29.953 1.00 65.75 279 GLU A C 1
ATOM 2180 O O . GLU A 1 279 ? 18.233 -15.044 29.129 1.00 65.75 279 GLU A O 1
ATOM 2185 N N . ASP A 1 280 ? 18.323 -13.013 30.092 1.00 68.94 280 ASP A N 1
ATOM 2186 C CA . ASP A 1 280 ? 19.438 -12.513 29.311 1.00 68.94 280 ASP A CA 1
ATOM 2187 C C . ASP A 1 280 ? 20.716 -12.640 30.156 1.00 68.94 280 ASP A C 1
ATOM 2189 O O . ASP A 1 280 ? 20.859 -11.939 31.164 1.00 68.94 280 ASP A O 1
ATOM 2193 N N . PRO A 1 281 ? 21.664 -13.519 29.783 1.00 72.75 281 PRO A N 1
ATOM 2194 C CA . PRO A 1 281 ? 22.895 -13.721 30.542 1.00 72.75 281 PRO A CA 1
ATOM 2195 C C . PRO A 1 281 ? 23.828 -12.498 30.524 1.00 72.75 281 PRO A C 1
ATOM 2197 O O . PRO A 1 281 ? 24.794 -12.472 31.285 1.00 72.75 281 PRO A O 1
ATOM 2200 N N . SER A 1 282 ? 23.560 -11.490 29.684 1.00 76.44 282 SER A N 1
ATOM 2201 C CA . SER A 1 282 ? 24.314 -10.231 29.655 1.00 76.44 282 SER A CA 1
ATOM 2202 C C . SER A 1 282 ? 23.847 -9.208 30.700 1.00 76.44 282 SER A C 1
ATOM 2204 O O . SER A 1 282 ? 24.561 -8.242 30.976 1.00 76.44 282 SER A O 1
ATOM 2206 N N . LEU A 1 283 ? 22.679 -9.418 31.320 1.00 78.44 283 LEU A N 1
ATOM 2207 C CA . LEU A 1 283 ? 22.123 -8.515 32.324 1.00 78.44 283 LEU A CA 1
ATOM 2208 C C . LEU A 1 283 ? 22.700 -8.808 33.722 1.00 78.44 283 LEU A C 1
ATOM 2210 O O . LEU A 1 283 ? 22.574 -9.928 34.229 1.00 78.44 283 LEU A O 1
ATOM 2214 N N . PRO A 1 284 ? 23.305 -7.815 34.402 1.00 82.62 284 PRO A N 1
ATOM 2215 C CA . PRO A 1 284 ? 23.768 -7.998 35.770 1.00 82.62 284 PRO A CA 1
ATOM 2216 C C . PRO A 1 284 ? 22.573 -8.130 36.718 1.00 82.62 284 PRO A C 1
ATOM 2218 O O . PRO A 1 284 ? 21.657 -7.308 36.704 1.00 82.62 284 PRO A O 1
ATOM 2221 N N . LYS A 1 285 ? 22.595 -9.128 37.608 1.00 76.75 285 LYS A N 1
ATOM 2222 C CA . LYS A 1 285 ? 21.623 -9.206 38.712 1.00 76.75 285 LYS A CA 1
ATOM 2223 C C . LYS A 1 285 ? 21.734 -7.924 39.561 1.00 76.75 285 LYS A C 1
ATOM 2225 O O . LYS A 1 285 ? 22.861 -7.509 39.832 1.00 76.75 285 LYS A O 1
ATOM 2230 N N . PRO A 1 286 ? 20.622 -7.280 39.964 1.00 81.31 286 PRO A N 1
ATOM 2231 C CA . PRO A 1 286 ? 19.236 -7.767 39.976 1.00 81.31 286 PRO A CA 1
ATOM 2232 C C . PRO A 1 286 ? 18.369 -7.274 38.794 1.00 81.31 286 PRO A C 1
ATOM 2234 O O . PRO A 1 286 ? 17.143 -7.243 38.898 1.00 81.31 286 PRO A O 1
ATOM 2237 N N . TRP A 1 287 ? 18.971 -6.837 37.685 1.00 80.06 287 TRP A N 1
ATOM 2238 C CA . TRP A 1 287 ? 18.215 -6.308 36.550 1.00 80.06 287 TRP A CA 1
ATOM 2239 C C . TRP A 1 287 ? 17.482 -7.410 35.787 1.00 80.06 287 TRP A C 1
ATOM 2241 O O . TRP A 1 287 ? 18.022 -8.485 35.524 1.00 80.06 287 TRP A O 1
ATOM 2251 N N . LYS A 1 288 ? 16.240 -7.116 35.410 1.00 78.88 288 LYS A N 1
ATOM 2252 C CA . LYS A 1 288 ? 15.362 -7.982 34.628 1.00 78.88 288 LYS A CA 1
ATOM 2253 C C . LYS A 1 288 ? 14.836 -7.224 33.425 1.00 78.88 288 LYS A C 1
ATOM 2255 O O . LYS A 1 288 ? 14.448 -6.067 33.541 1.00 78.88 288 LYS A O 1
ATOM 2260 N N . ALA A 1 289 ? 14.803 -7.878 32.273 1.00 77.00 289 ALA A N 1
ATOM 2261 C CA . ALA A 1 289 ? 14.133 -7.330 31.108 1.00 77.00 289 ALA A CA 1
ATOM 2262 C C . ALA A 1 289 ? 12.626 -7.610 31.184 1.00 77.00 289 ALA A C 1
ATOM 2264 O O . ALA A 1 289 ? 12.196 -8.730 31.464 1.00 77.00 289 ALA A O 1
ATOM 2265 N N . LEU A 1 290 ? 11.835 -6.579 30.923 1.00 76.19 290 LEU A N 1
ATOM 2266 C CA . LEU A 1 290 ? 10.383 -6.610 30.882 1.00 76.19 290 LEU A CA 1
ATOM 2267 C C . LEU A 1 290 ? 9.913 -6.218 29.487 1.00 76.19 290 LEU A C 1
ATOM 2269 O O . LEU A 1 290 ? 10.521 -5.363 28.847 1.00 76.19 290 LEU A O 1
ATOM 2273 N N . VAL A 1 291 ? 8.819 -6.824 29.041 1.00 68.25 291 VAL A N 1
ATOM 2274 C CA . VAL A 1 291 ? 8.144 -6.505 27.785 1.00 68.25 291 VAL A CA 1
ATOM 2275 C C . VAL A 1 291 ? 6.734 -6.035 28.104 1.00 68.25 291 VAL A C 1
ATOM 2277 O O . VAL A 1 291 ? 5.951 -6.747 28.738 1.00 68.25 291 VAL A O 1
ATOM 2280 N N . ASP A 1 292 ? 6.400 -4.831 27.656 1.00 66.44 292 ASP A N 1
ATOM 2281 C CA . ASP A 1 292 ? 5.025 -4.343 27.667 1.00 66.44 292 ASP A CA 1
ATOM 2282 C C . ASP A 1 292 ? 4.316 -4.835 26.404 1.00 66.44 292 ASP A C 1
ATOM 2284 O O . ASP A 1 292 ? 4.538 -4.311 25.315 1.00 66.44 292 ASP A O 1
ATOM 2288 N N . LEU A 1 293 ? 3.428 -5.824 26.542 1.00 58.03 293 LEU A N 1
ATOM 2289 C CA . LEU A 1 293 ? 2.696 -6.394 25.405 1.00 58.03 293 LEU A CA 1
ATOM 2290 C C . LEU A 1 293 ? 1.748 -5.397 24.723 1.00 58.03 293 LEU A C 1
ATOM 2292 O O . LEU A 1 293 ? 1.279 -5.660 23.621 1.00 58.03 293 LEU A O 1
ATOM 2296 N N . SER A 1 294 ? 1.430 -4.269 25.366 1.00 53.06 294 SER A N 1
ATOM 2297 C CA . SER A 1 294 ? 0.577 -3.241 24.765 1.00 53.06 294 SER A CA 1
ATOM 2298 C C . SER A 1 294 ? 1.340 -2.286 23.851 1.00 53.06 294 SER A C 1
ATOM 2300 O O . SER A 1 294 ? 0.759 -1.761 22.905 1.00 53.06 294 SER A O 1
ATOM 2302 N N . SER A 1 295 ? 2.625 -2.059 24.128 1.00 55.66 295 SER A N 1
ATOM 2303 C CA . SER A 1 295 ? 3.466 -1.114 23.388 1.00 55.66 295 SER A CA 1
ATOM 2304 C C . SER A 1 295 ? 4.583 -1.791 22.589 1.00 55.66 295 SER A C 1
ATOM 2306 O O . SER A 1 295 ? 5.122 -1.189 21.663 1.00 55.66 295 SER A O 1
ATOM 2308 N N . GLY A 1 296 ? 4.910 -3.044 22.910 1.00 56.75 296 GLY A N 1
ATOM 2309 C CA . GLY A 1 296 ? 6.035 -3.790 22.349 1.00 56.75 296 GLY A CA 1
ATOM 2310 C C . GLY A 1 296 ? 7.399 -3.339 22.879 1.00 56.75 296 GLY A C 1
ATOM 2311 O O . GLY A 1 296 ? 8.419 -3.827 22.399 1.00 56.75 296 GLY A O 1
ATOM 2312 N N . PHE A 1 297 ? 7.452 -2.413 23.844 1.00 57.00 297 PHE A N 1
ATOM 2313 C CA . PHE A 1 297 ? 8.719 -1.931 24.389 1.00 57.00 297 PHE A CA 1
ATOM 2314 C C . PHE A 1 297 ? 9.330 -2.934 25.364 1.00 57.00 297 PHE A C 1
ATOM 2316 O O . PHE A 1 297 ? 8.673 -3.388 26.306 1.00 57.00 297 PHE A O 1
ATOM 2323 N N . LYS A 1 298 ? 10.624 -3.205 25.164 1.00 66.44 298 LYS A N 1
ATOM 2324 C CA . LYS A 1 298 ? 11.488 -3.862 26.142 1.00 66.44 298 LYS A CA 1
ATOM 2325 C C . LYS A 1 298 ? 12.153 -2.800 27.012 1.00 66.44 298 LYS A C 1
ATOM 2327 O O . LYS A 1 298 ? 12.728 -1.848 26.489 1.00 66.44 298 LYS A O 1
ATOM 2332 N N . TYR A 1 299 ? 12.081 -2.956 28.324 1.00 70.00 299 TYR A N 1
ATOM 2333 C CA . TYR A 1 299 ? 12.749 -2.078 29.283 1.00 70.00 299 TYR A CA 1
ATOM 2334 C C . TYR A 1 299 ? 13.368 -2.897 30.410 1.00 70.00 299 TYR A C 1
ATOM 2336 O O . TYR A 1 299 ? 13.024 -4.062 30.612 1.00 70.00 299 TYR A O 1
ATOM 2344 N N . PHE A 1 300 ? 14.328 -2.308 31.114 1.00 80.50 300 PHE A N 1
ATOM 2345 C CA . PHE A 1 300 ? 15.083 -2.996 32.152 1.00 80.50 300 PHE A CA 1
ATOM 2346 C C . PHE A 1 300 ? 14.628 -2.504 33.511 1.00 80.50 300 PHE A C 1
ATOM 2348 O O . PHE A 1 300 ? 14.536 -1.311 33.741 1.00 80.50 300 PHE A O 1
ATOM 2355 N N . TRP A 1 301 ? 14.355 -3.428 34.416 1.00 80.50 301 TRP A N 1
ATOM 2356 C CA . TRP A 1 301 ? 13.880 -3.128 35.752 1.00 80.50 301 TRP A CA 1
ATOM 2357 C C . TRP A 1 301 ? 14.815 -3.728 36.789 1.00 80.50 301 TRP A C 1
ATOM 2359 O O . TRP A 1 301 ? 15.127 -4.917 36.750 1.00 80.50 301 TRP A O 1
ATOM 2369 N N . ASN A 1 302 ? 15.257 -2.905 37.730 1.00 82.00 302 ASN A N 1
ATOM 2370 C CA . ASN A 1 302 ? 16.024 -3.340 38.882 1.00 82.00 302 ASN A CA 1
ATOM 2371 C C . ASN A 1 302 ? 15.068 -3.795 39.996 1.00 82.00 302 ASN A C 1
ATOM 2373 O O . ASN A 1 302 ? 14.347 -2.976 40.569 1.00 82.00 302 ASN A O 1
ATOM 2377 N N . THR A 1 303 ? 15.083 -5.089 40.334 1.00 78.44 303 THR A N 1
ATOM 2378 C CA . THR A 1 303 ? 14.139 -5.649 41.318 1.00 78.44 303 THR A CA 1
ATOM 2379 C C . THR A 1 303 ? 14.413 -5.226 42.765 1.00 78.44 303 THR A C 1
ATOM 2381 O O . THR A 1 303 ? 13.563 -5.449 43.620 1.00 78.44 303 THR A O 1
ATOM 2384 N N . GLU A 1 304 ? 15.574 -4.635 43.065 1.00 80.62 304 GLU A N 1
ATOM 2385 C CA . GLU A 1 304 ? 15.940 -4.177 44.416 1.00 80.62 304 GLU A CA 1
ATOM 2386 C C . GLU A 1 304 ? 15.641 -2.689 44.623 1.00 80.62 304 GLU A C 1
ATOM 2388 O O . GLU A 1 304 ? 15.097 -2.298 45.654 1.00 80.62 304 GLU A O 1
ATOM 2393 N N . THR A 1 305 ? 15.974 -1.847 43.642 1.00 81.62 305 THR A N 1
ATOM 2394 C CA . THR A 1 305 ? 15.785 -0.388 43.729 1.00 81.62 305 THR A CA 1
ATOM 2395 C C . THR A 1 305 ? 14.456 0.084 43.147 1.00 81.62 305 THR A C 1
ATOM 2397 O O . THR A 1 305 ? 14.088 1.246 43.310 1.00 81.62 305 THR A O 1
ATOM 2400 N N . ASN A 1 306 ? 13.731 -0.812 42.472 1.00 75.94 306 ASN A N 1
ATOM 2401 C CA . ASN A 1 306 ? 12.497 -0.540 41.743 1.00 75.94 306 ASN A CA 1
ATOM 2402 C C . ASN A 1 306 ? 12.637 0.526 40.635 1.00 75.94 306 ASN A C 1
ATOM 2404 O O . ASN A 1 306 ? 11.660 1.173 40.259 1.00 75.94 306 ASN A O 1
ATOM 2408 N N . VAL A 1 307 ? 13.857 0.714 40.123 1.00 74.62 307 VAL A N 1
ATOM 2409 C CA . VAL A 1 307 ? 14.171 1.636 39.022 1.00 74.62 307 VAL A CA 1
ATOM 2410 C C . VAL A 1 307 ? 13.941 0.932 37.683 1.00 74.62 307 VAL A C 1
ATOM 2412 O O . VAL A 1 307 ? 14.369 -0.210 37.514 1.00 74.62 307 VAL A O 1
ATOM 2415 N N . THR A 1 308 ? 13.275 1.615 36.750 1.00 68.00 308 THR A N 1
ATOM 2416 C CA . THR A 1 308 ? 13.002 1.184 35.364 1.00 68.00 308 THR A CA 1
ATOM 2417 C C . THR A 1 308 ? 13.618 2.134 34.354 1.00 68.00 308 THR A C 1
ATOM 2419 O O . THR A 1 308 ? 13.554 3.351 34.645 1.00 68.00 308 THR A O 1
#

pLDDT: mean 77.15, std 19.62, range [27.89, 97.06]

Foldseek 3Di:
DDDDDDDDDPPDPDDPDPVQVVLQLDKFKKKKAFFAQLDQQQQVWVLVQVLLVVLAQFADKAFFLDDRVVCLPPGTHRMIMIIGGGHCSLVSVQVQFQQFRQTPVRDTGPDPTTMHMGGDGPPDPDPDPVVVVSNVVRQVVQQADKWKWKKFDFQFQDDQVVCQVVVCVQLVVQPDWDGKGWDQDPVHNNTIDRIIITIGGHPSSVVCQSVDADPDPRCRGMHTNHIDTDDDQPQPPPPDPGPPPDLVQQQPDDPDVPDDDQDPDPSDPDPWPKDWGPDDPVDDPPKTWIAGPSRRDIDIAHPPVRDD

Nearest PDB structures (foldseek):
  2mjn-assembly1_A  TM=3.536E-01  e=1.522E-05  Homo sapiens
  9g6k-assembly1_L0  TM=6.057E-01  e=1.265E-02  Toxoplasma gondii
  8inf-assembly1_t  TM=5.343E-01  e=8.827E-03  Homo sapiens
  1xbw-assembly1_B  TM=3.952E-01  e=2.703E-01  Staphylococcus aureus subsp. aureus MW2
  1xbw-assembly1_A  TM=4.558E-01  e=9.536E-01  Staphylococcus aureus subsp. aureus MW2

Mean predicted aligned error: 14.66 Å

InterPro domains:
  IPR036020 WW domain superfamily [SSF51045] (276-308)

Secondary structure (DSSP, 8-state):
----PPPP-------S-TTHHHHHT-EEEEEEE-S-TTS-HHHHHHHHHHHHTTTSEEEEEE-TT--HHHHHHH---SEEEEEEESTTHHHHHHTTTT---BPGGG-B-SSSPPPEEEE--TT-----HHHHHHHHHHHHHHHH-EEEEEEE-S-TTS-HHHHHHHHHHHHTTTSEEEEEEEEEPSS-TTSEEEEEEEEEESHHHHHHHTT----STT-TT-EEEEEPPPPPTT---SSS------TTTTT-----TTSPPPPPPTT-SS---EEEPPP-TTSPTTEEEEEETTT--EEEEETTT---

Solvent-accessible surface area (backbone atoms only — not comparable to full-atom values): 17882 Å² total; per-residue (Å²): 140,80,83,86,78,78,80,86,76,78,81,74,83,74,78,94,54,74,65,60,62,50,42,47,65,37,69,40,32,31,37,39,30,43,68,52,36,76,51,53,64,23,59,49,34,55,22,49,40,62,71,43,48,88,26,24,51,60,25,34,67,46,51,61,47,68,38,80,78,56,28,75,77,73,28,46,47,73,44,36,42,37,35,28,34,23,59,62,21,53,63,49,41,40,72,50,36,66,38,65,59,56,37,82,93,78,45,63,48,81,65,94,50,37,27,45,43,42,84,42,52,98,80,60,79,73,84,49,66,66,62,50,50,51,55,62,69,22,43,64,54,36,50,67,38,76,43,49,33,34,32,31,50,50,51,36,79,48,58,50,70,57,50,37,53,49,52,49,60,58,53,43,74,38,37,56,63,79,46,65,47,56,43,60,24,93,92,42,73,84,28,28,34,69,59,30,45,32,36,33,36,18,56,66,24,52,62,38,48,73,70,53,82,46,87,48,93,56,33,54,59,45,42,71,62,35,40,63,64,55,67,54,83,90,55,78,87,69,95,62,82,84,69,78,76,56,66,74,72,42,63,69,52,74,89,59,87,86,57,81,82,77,78,78,52,91,90,47,100,60,92,64,60,66,42,53,36,65,90,57,90,85,53,62,84,64,45,42,50,34,32,33,73,85,76,64,48,73,48,54,33,29,76,81,80,71,49,107

Radius of gyration: 25.4 Å; Cα contacts (8 Å, |Δi|>4): 525; chains: 1; bounding box: 62×36×105 Å

Sequence (308 aa):
MDGCAAPDLELIDIPETHDDLQKSSIVSRIYVEGYDTWLSGYELAISMKKHFASCGEVIHVHIPGYCESSSIISGLSRFALIYLRGEGADDKALELSGRRLELIGGSYSRGGNKLVVKPYPFRAKNPDPELARVLARTRKEDKMRSHTMLVDGYDISRPVDYLKRMLFKHFSQCGKVSYVQVFEDEENEALADRVAVLIIKGIHTIEKALQLRCVVEGLENVKVCEVAPPPKNGALCCGGPVMTWDPEFDATAPEDPNLPKPPPSFWSKRPSIIRYAPEDPSLPKPWKALVDLSSGFKYFWNTETNVT

Organism: Noccaea caerulescens (NCBI:txid107243)